Protein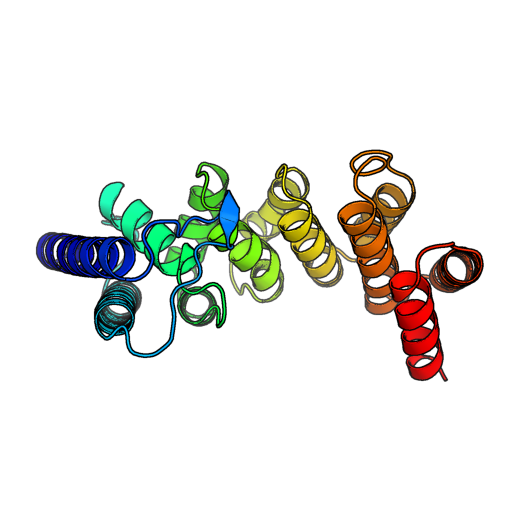 AF-A0A416VBY5-F1 (afdb_monomer_lite)

pLDDT: mean 94.71, std 6.04, range [62.22, 98.81]

Sequence (223 aa):
MFDNYERKLHKCIAKFIKRANKDYPDWSESRDNGEWEIDLNEFDDMCDVIFDIIKTTSCDEASKQMLDDILFGIARDNECSRIVAMLLDYPEWYELLCKKVLSTDYINAKWQFAESLKDCNGKDEIRELIFDFLQVDNEYTQRLALQSLAYIYPDKAEEYAIDFWWRDKYKDDAYASEYQKIVVLHVLHIIHSAELEKYLDLADKSEYRYLKENAEEIRKIME

Foldseek 3Di:
DQVVLLVQLVVLVVVLVVVCCVVPVPADCVPPLRDDDPPPVSLVSNVVSLVCDLVPHQCPPPDPSNLVSNLVSQSHCLVPSPSVVSCLVRQRNLQVSQVVVLVDPSPSSLLSNLQCLLVHPDDLVSNVCLVSQCVPPDLSSNLSSLLSCLNSPVVVSLVVLVCLLPDCSCVVPLVSNLVSLLSSLVSCLSSVPPCNVVSLVVLCVDPRDVSVVSSVVSVVVVD

Secondary structure (DSSP, 8-state):
-HHHHHHHHHHHHHHHHHHHHHH-TT--HHHHTT---TT-H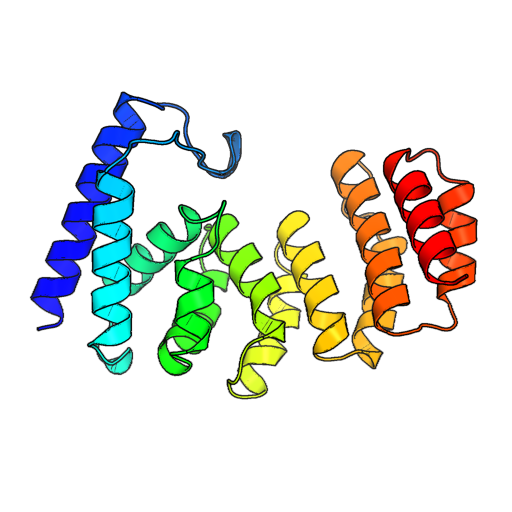HHHHHHHHHHHHHHHS-GGG--HHHHHHHHHHHHH-TTT-HHHHHHTT-HHHHHHHHHHHTTSS-HHHHHHHHHHGGG--S-HHHHTTHHHHHHSS-HHHHHHHHHHHHHH-HHHHHHHHHHHHH--TTTT-HHHHHHHHHHHHHHHHHTT-TTHHHHHHHHHT-S-HHHHHHHHHHHHHH-

Radius of gyration: 19.37 Å; chains: 1; bounding box: 44×34×50 Å

Structure (mmCIF, N/CA/C/O backbone):
data_AF-A0A416VBY5-F1
#
_entry.id   AF-A0A416VBY5-F1
#
loop_
_atom_site.group_PDB
_atom_site.id
_atom_site.type_symbol
_atom_site.label_atom_id
_atom_site.label_alt_id
_atom_site.label_comp_id
_atom_site.label_asym_id
_atom_site.label_entity_id
_atom_site.label_seq_id
_atom_site.pdbx_PDB_ins_code
_atom_site.Cartn_x
_atom_site.Cartn_y
_atom_site.Cartn_z
_atom_site.occupancy
_atom_site.B_iso_or_equiv
_atom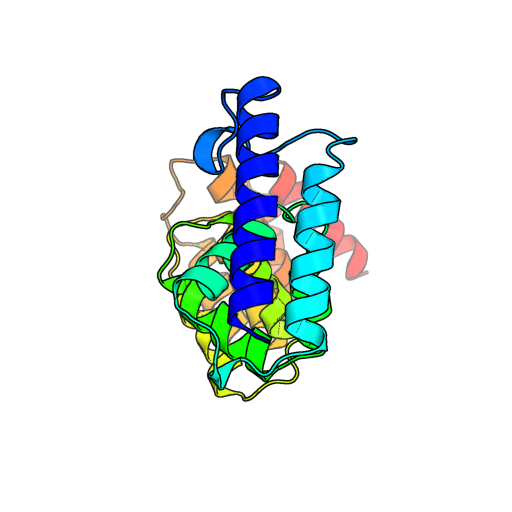_site.auth_seq_id
_atom_site.auth_comp_id
_atom_site.auth_asym_id
_atom_site.auth_atom_id
_atom_site.pdbx_PDB_model_num
ATOM 1 N N . MET A 1 1 ? -21.424 -4.906 23.345 1.00 65.31 1 MET A N 1
ATOM 2 C CA . MET A 1 1 ? -20.032 -5.417 23.343 1.00 65.31 1 MET A CA 1
ATOM 3 C C . MET A 1 1 ? -19.138 -4.451 22.572 1.00 65.31 1 MET A C 1
ATOM 5 O O . MET A 1 1 ? -18.145 -4.006 23.136 1.00 65.31 1 MET A O 1
ATOM 9 N N . PHE A 1 2 ? -19.569 -4.039 21.375 1.00 75.19 2 PHE A N 1
ATOM 10 C CA . PHE A 1 2 ? -18.972 -2.982 20.550 1.00 75.19 2 PHE A CA 1
ATOM 11 C C . PHE A 1 2 ? -18.577 -1.700 21.299 1.00 75.19 2 PHE A C 1
ATOM 13 O O . PHE A 1 2 ? -17.402 -1.351 21.292 1.00 75.19 2 PHE A O 1
ATOM 20 N N . ASP A 1 3 ? -19.490 -1.067 22.046 1.00 79.81 3 ASP A N 1
ATOM 21 C CA . ASP A 1 3 ? -19.190 0.172 22.796 1.00 79.81 3 ASP A CA 1
ATOM 22 C C . ASP A 1 3 ? -18.009 0.044 23.771 1.00 79.81 3 ASP A C 1
ATOM 24 O O . ASP A 1 3 ? -17.305 1.014 24.065 1.00 79.81 3 ASP A O 1
ATOM 28 N N . ASN A 1 4 ? -17.799 -1.158 24.320 1.00 89.56 4 ASN A N 1
ATOM 29 C CA . ASN A 1 4 ? -16.681 -1.415 25.219 1.00 89.56 4 ASN A CA 1
ATOM 30 C C . ASN A 1 4 ? -15.369 -1.549 24.439 1.00 89.56 4 ASN A C 1
ATOM 32 O O . ASN A 1 4 ? -14.354 -1.011 24.876 1.00 89.56 4 ASN A O 1
ATOM 36 N N . TYR A 1 5 ? -15.401 -2.223 23.286 1.00 92.94 5 TYR A N 1
ATOM 37 C CA . TYR A 1 5 ? -14.255 -2.333 22.387 1.00 92.94 5 TYR A CA 1
ATOM 38 C C . TYR A 1 5 ? -13.846 -0.979 21.817 1.00 92.94 5 TYR A C 1
ATOM 40 O O . TYR A 1 5 ? -12.676 -0.628 21.919 1.00 92.94 5 TYR A O 1
ATOM 48 N N . GLU A 1 6 ? -14.794 -0.182 21.324 1.00 93.25 6 GLU A N 1
ATOM 49 C CA . GLU A 1 6 ? -14.522 1.166 20.818 1.00 93.25 6 GLU A CA 1
ATOM 50 C C . GLU A 1 6 ? -13.857 2.030 21.888 1.00 93.25 6 GLU A C 1
ATOM 52 O O . GLU A 1 6 ? -12.779 2.584 21.689 1.00 93.25 6 GLU A O 1
ATOM 57 N N . ARG A 1 7 ? -14.444 2.069 23.091 1.00 95.44 7 ARG A N 1
ATOM 58 C CA . ARG A 1 7 ? -13.877 2.828 24.208 1.00 95.44 7 ARG A CA 1
ATOM 59 C C . ARG A 1 7 ? -12.497 2.310 24.618 1.00 95.44 7 ARG A C 1
ATOM 61 O O . ARG A 1 7 ? -11.680 3.101 25.090 1.00 95.44 7 ARG A O 1
ATOM 68 N N . LYS A 1 8 ? -12.248 1.000 24.519 1.00 97.00 8 LYS A N 1
ATOM 69 C CA . LYS A 1 8 ? -10.942 0.393 24.816 1.00 97.00 8 LYS A CA 1
ATOM 70 C C . LYS A 1 8 ? -9.915 0.814 23.764 1.00 97.00 8 LYS A C 1
ATOM 72 O O . LYS A 1 8 ? -8.870 1.325 24.154 1.00 97.00 8 LYS A O 1
ATOM 77 N N . LEU A 1 9 ? -10.243 0.680 22.479 1.00 97.62 9 LEU A N 1
ATOM 78 C CA . LEU A 1 9 ? -9.376 1.046 21.360 1.00 97.62 9 LEU A CA 1
ATOM 79 C C . LEU A 1 9 ? -9.010 2.528 21.409 1.00 97.62 9 LEU A C 1
ATOM 81 O O . LEU A 1 9 ? -7.830 2.870 21.458 1.00 97.62 9 LEU A O 1
ATOM 85 N N . HIS A 1 10 ? -10.012 3.395 21.545 1.00 97.25 10 HIS A N 1
ATOM 86 C CA . HIS A 1 10 ? -9.807 4.837 21.621 1.00 97.25 10 HIS A CA 1
ATOM 87 C C . HIS A 1 10 ? -8.884 5.235 22.786 1.00 97.25 10 HIS A C 1
ATOM 89 O O . HIS A 1 10 ? -8.042 6.126 22.673 1.00 97.25 10 HIS A O 1
ATOM 95 N N . LYS A 1 11 ? -8.987 4.539 23.929 1.00 97.25 11 LYS A N 1
ATOM 96 C CA . LYS A 1 11 ? -8.077 4.739 25.067 1.00 97.25 11 LYS A CA 1
ATOM 97 C C . LYS A 1 11 ? -6.655 4.260 24.783 1.00 97.25 11 LYS A C 1
ATOM 99 O O . LYS A 1 11 ? -5.726 4.925 25.238 1.00 97.25 11 LYS A O 1
ATOM 104 N N . CYS A 1 12 ? -6.472 3.126 24.103 1.00 97.56 12 CYS A N 1
ATOM 105 C CA . CYS A 1 12 ? -5.144 2.649 23.707 1.00 97.56 12 CYS A CA 1
ATOM 106 C C . CYS A 1 12 ? -4.483 3.642 22.747 1.00 97.56 12 CYS A C 1
ATOM 108 O O . CYS A 1 12 ? -3.370 4.084 23.015 1.00 97.56 12 CYS A O 1
ATOM 110 N N . ILE A 1 13 ? -5.215 4.113 21.735 1.00 96.88 13 ILE A N 1
ATOM 111 C CA . ILE A 1 13 ? -4.745 5.143 20.798 1.00 96.88 13 ILE A CA 1
ATOM 112 C C . ILE A 1 13 ? -4.352 6.423 21.533 1.00 96.88 13 ILE A C 1
ATOM 114 O O . ILE A 1 13 ? -3.259 6.943 21.332 1.00 96.88 13 ILE A O 1
ATOM 118 N N . ALA A 1 14 ? -5.189 6.917 22.449 1.00 96.94 14 ALA A N 1
ATOM 119 C CA . ALA A 1 14 ? -4.866 8.120 23.214 1.00 96.94 14 ALA A CA 1
ATOM 120 C C . ALA A 1 14 ? -3.592 7.961 24.067 1.00 96.94 14 ALA A C 1
ATOM 122 O O . ALA A 1 14 ? -2.831 8.918 24.227 1.00 96.94 14 ALA A O 1
ATOM 123 N N . LYS A 1 15 ? -3.342 6.765 24.621 1.00 95.94 15 LYS A N 1
ATOM 124 C CA . LYS A 1 15 ? -2.099 6.465 25.347 1.00 95.94 15 LYS A CA 1
ATOM 125 C C . LYS A 1 15 ? -0.898 6.426 24.407 1.00 95.94 15 LYS A C 1
ATOM 127 O O . LYS A 1 15 ? 0.097 7.075 24.721 1.00 95.94 15 LYS A O 1
ATOM 132 N N . PHE A 1 16 ? -1.022 5.735 23.273 1.00 95.19 16 PHE A N 1
ATOM 133 C CA . PHE A 1 16 ? 0.005 5.678 22.238 1.00 95.19 16 PHE A CA 1
ATOM 134 C C . PHE A 1 16 ? 0.371 7.086 21.763 1.00 95.19 16 PHE A C 1
ATOM 136 O O . PHE A 1 16 ? 1.514 7.491 21.924 1.00 95.19 16 PHE A O 1
ATOM 143 N N . ILE A 1 17 ? -0.603 7.893 21.327 1.00 94.19 17 ILE A N 1
ATOM 144 C CA . ILE A 1 17 ? -0.376 9.276 20.873 1.00 94.19 17 ILE A CA 1
ATOM 145 C C . ILE A 1 17 ? 0.306 10.108 21.959 1.00 94.19 17 ILE A C 1
ATOM 147 O O . ILE A 1 17 ? 1.247 10.849 21.684 1.00 94.19 17 ILE A O 1
ATOM 151 N N . LYS A 1 18 ? -0.142 9.998 23.215 1.00 94.19 18 LYS A N 1
ATOM 152 C CA . LYS A 1 18 ? 0.475 10.730 24.328 1.00 94.19 18 LYS A CA 1
ATOM 153 C C . LYS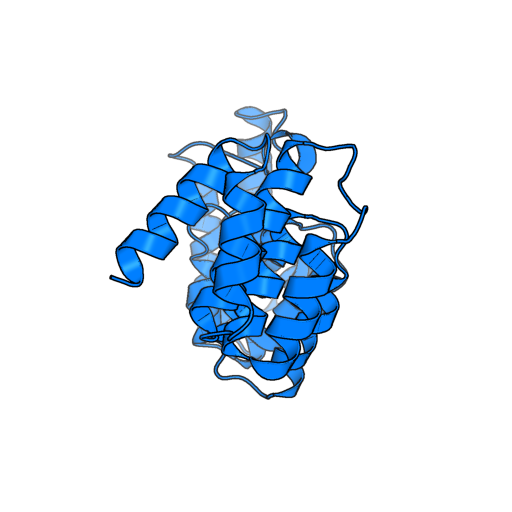 A 1 18 ? 1.943 10.346 24.514 1.00 94.19 18 LYS A C 1
ATOM 155 O O . LYS A 1 18 ? 2.746 11.212 24.857 1.00 94.19 18 LYS A O 1
ATOM 160 N N . ARG A 1 19 ? 2.275 9.065 24.354 1.00 92.06 19 ARG A N 1
ATOM 161 C CA . ARG A 1 19 ? 3.637 8.562 24.507 1.00 92.06 19 ARG A CA 1
ATOM 162 C C . ARG A 1 19 ? 4.504 8.921 23.301 1.00 92.06 19 ARG A C 1
ATOM 164 O O . ARG A 1 19 ? 5.567 9.497 23.508 1.00 92.06 19 ARG A O 1
ATOM 171 N N . ALA A 1 20 ? 4.002 8.711 22.088 1.00 91.56 20 ALA A N 1
ATOM 172 C CA . ALA A 1 20 ? 4.651 9.101 20.841 1.00 91.56 20 ALA A CA 1
ATOM 173 C C . ALA A 1 20 ? 4.963 10.604 20.822 1.00 91.56 20 ALA A C 1
ATOM 175 O O . ALA A 1 20 ? 6.113 10.979 20.675 1.00 91.56 20 ALA A O 1
ATOM 176 N N . ASN A 1 21 ? 4.004 11.475 21.153 1.00 91.75 21 ASN A N 1
ATOM 177 C CA . ASN A 1 21 ? 4.246 12.925 21.230 1.00 91.75 21 ASN A CA 1
ATOM 178 C C . ASN A 1 21 ? 5.306 13.330 22.267 1.00 91.75 21 ASN A C 1
ATOM 180 O O . ASN A 1 21 ? 5.879 14.415 22.172 1.00 91.75 21 ASN A O 1
ATOM 184 N N . LYS A 1 22 ? 5.507 12.521 23.312 1.00 91.44 22 LYS A N 1
ATOM 185 C CA . LYS A 1 22 ? 6.494 12.805 24.357 1.00 91.44 22 LYS A CA 1
ATOM 186 C C . LYS A 1 22 ? 7.903 12.435 23.898 1.00 91.44 22 LYS A C 1
ATOM 188 O O . LYS A 1 22 ? 8.833 13.186 24.181 1.00 91.44 22 LYS A O 1
ATOM 193 N N . ASP A 1 23 ? 8.042 11.284 23.253 1.00 89.88 23 ASP A N 1
ATOM 194 C CA . ASP A 1 23 ? 9.342 10.706 22.915 1.00 89.88 23 ASP A CA 1
ATOM 195 C C . ASP A 1 23 ? 9.788 11.089 21.488 1.00 89.88 23 ASP A C 1
ATOM 197 O O . ASP A 1 23 ? 10.978 11.276 21.249 1.00 89.88 23 ASP A O 1
ATOM 201 N N . TYR A 1 24 ? 8.826 11.316 20.587 1.00 88.56 24 TYR A N 1
ATOM 202 C CA . TYR A 1 24 ? 8.986 11.635 19.164 1.00 88.56 24 TYR A CA 1
ATOM 203 C C . TYR A 1 24 ? 8.087 12.826 18.782 1.00 88.56 24 TYR A C 1
ATOM 205 O O . TYR A 1 24 ? 7.099 12.664 18.082 1.00 88.56 24 TYR A O 1
ATOM 213 N N . PRO A 1 25 ? 8.356 14.055 19.247 1.00 86.25 25 PRO A N 1
ATOM 214 C CA . PRO A 1 25 ? 7.428 15.186 19.099 1.00 86.25 25 PRO A CA 1
ATOM 215 C C . PRO A 1 25 ? 7.153 15.626 17.650 1.00 86.25 25 PRO A C 1
ATOM 217 O O . PRO A 1 25 ? 6.179 16.340 17.414 1.00 86.25 25 PRO A O 1
ATOM 220 N N . ASP A 1 26 ? 7.992 15.222 16.697 1.00 87.19 26 ASP A N 1
ATOM 221 C CA . ASP A 1 26 ? 7.878 15.586 15.282 1.00 87.19 26 ASP A CA 1
ATOM 222 C C . ASP A 1 26 ? 7.283 14.472 14.402 1.00 87.19 26 ASP A C 1
ATOM 224 O O . ASP A 1 26 ? 7.198 14.648 13.182 1.00 87.19 26 ASP A O 1
ATOM 228 N N . TRP A 1 27 ? 6.843 13.369 15.019 1.00 89.06 27 TRP A N 1
ATOM 229 C CA . TRP A 1 27 ? 6.351 12.191 14.315 1.00 89.06 27 TRP A CA 1
ATOM 230 C C . TRP A 1 27 ? 5.091 12.493 13.492 1.00 89.06 27 TRP A C 1
ATOM 232 O O . TRP A 1 27 ? 4.099 13.041 13.987 1.00 89.06 27 TRP A O 1
ATOM 242 N N . SER A 1 28 ? 5.132 12.186 12.195 1.00 88.75 28 SER A N 1
ATOM 243 C CA . SER A 1 28 ? 3.999 12.337 11.275 1.00 88.75 28 SER A CA 1
ATOM 244 C C . SER A 1 28 ? 4.275 11.679 9.926 1.00 88.75 28 SER A C 1
ATOM 246 O O . SER A 1 28 ? 5.391 11.722 9.418 1.00 88.75 28 SER A O 1
ATOM 248 N N . GLU A 1 29 ? 3.227 11.180 9.265 1.00 89.94 29 GLU A N 1
ATOM 249 C CA . GLU A 1 29 ? 3.354 10.546 7.939 1.00 89.94 29 GLU A CA 1
ATOM 250 C C . GLU A 1 29 ? 4.073 11.410 6.901 1.00 89.94 29 GLU A C 1
ATOM 252 O O . GLU A 1 29 ? 4.769 10.887 6.042 1.00 89.94 29 GLU A O 1
ATOM 257 N N . SER A 1 30 ? 3.937 12.733 6.982 1.00 85.62 30 SER A N 1
ATOM 258 C CA . SER A 1 30 ? 4.553 13.651 6.026 1.00 85.62 30 SER A CA 1
ATOM 259 C C . SER A 1 30 ? 6.011 14.003 6.322 1.00 85.62 30 SER A C 1
ATOM 261 O O . SER A 1 30 ? 6.676 14.549 5.442 1.00 85.62 30 SER A O 1
ATOM 263 N N . ARG A 1 31 ? 6.511 13.758 7.539 1.00 82.94 31 ARG A N 1
ATOM 264 C CA . ARG A 1 31 ? 7.885 14.117 7.929 1.00 82.94 31 ARG A CA 1
ATOM 265 C C . ARG A 1 31 ? 8.801 12.917 7.999 1.00 82.94 31 ARG A C 1
ATOM 267 O O . ARG A 1 31 ? 9.928 12.986 7.524 1.00 82.94 31 ARG A O 1
ATOM 274 N N . ASP A 1 32 ? 8.314 11.858 8.618 1.00 80.06 32 ASP A N 1
ATOM 275 C CA . ASP A 1 32 ? 9.095 10.679 8.934 1.00 80.06 32 ASP A CA 1
ATOM 276 C C . ASP A 1 32 ? 8.272 9.422 8.715 1.00 80.06 32 ASP A C 1
ATOM 278 O O . ASP A 1 32 ? 8.509 8.461 9.404 1.00 80.06 32 ASP A O 1
ATOM 282 N N . ASN A 1 33 ? 7.270 9.412 7.831 1.00 82.50 33 ASN A N 1
ATOM 283 C CA . ASN A 1 33 ? 6.356 8.275 7.665 1.00 82.50 33 ASN A CA 1
ATOM 284 C C . ASN A 1 33 ? 5.623 7.860 8.958 1.00 82.50 33 ASN A C 1
ATOM 286 O O . ASN A 1 33 ? 5.045 6.781 9.009 1.00 82.50 33 ASN A O 1
ATOM 290 N N . GLY A 1 34 ? 5.564 8.721 9.979 1.00 78.75 34 GLY A N 1
ATOM 291 C CA . GLY A 1 34 ? 4.912 8.406 11.248 1.00 78.75 34 GLY A CA 1
ATOM 292 C C . GLY A 1 34 ? 5.689 7.391 12.079 1.00 78.75 34 GLY A C 1
ATOM 293 O O . GLY A 1 34 ? 5.063 6.672 12.859 1.00 78.75 34 GLY A O 1
ATOM 294 N N . GLU A 1 35 ? 7.007 7.341 11.890 1.00 80.88 35 GLU A N 1
ATOM 295 C CA . GLU A 1 35 ? 7.926 6.437 12.575 1.00 80.88 35 GLU A CA 1
ATOM 296 C C . GLU A 1 35 ? 7.930 6.676 14.089 1.00 80.88 35 GLU A C 1
ATOM 298 O O . GLU A 1 35 ? 7.764 7.787 14.603 1.00 80.88 35 GLU A O 1
ATOM 303 N N . TRP A 1 36 ? 8.104 5.584 14.819 1.00 80.56 36 TRP A N 1
ATOM 304 C CA . TRP A 1 36 ? 8.229 5.532 16.268 1.00 80.56 36 TRP A CA 1
ATOM 305 C C . TRP A 1 36 ? 9.157 4.353 16.590 1.00 80.56 36 TRP A C 1
ATOM 307 O O . TRP A 1 36 ? 9.132 3.349 15.889 1.00 80.56 36 TRP A O 1
ATOM 317 N N . GLU A 1 37 ? 10.019 4.456 17.605 1.00 71.38 37 GLU A N 1
ATOM 318 C CA . GLU A 1 37 ? 11.006 3.386 17.852 1.00 71.38 37 GLU A CA 1
ATOM 319 C C . GLU A 1 37 ? 10.428 2.215 18.659 1.00 71.38 37 GLU A C 1
ATOM 321 O O . GLU A 1 37 ? 9.460 2.346 19.414 1.00 71.38 37 GLU A O 1
ATOM 326 N N . ILE A 1 38 ? 11.129 1.084 18.569 1.00 62.22 38 ILE A N 1
ATOM 327 C CA . ILE A 1 38 ? 10.917 -0.146 19.338 1.00 62.22 38 ILE A CA 1
ATOM 328 C C . ILE A 1 38 ? 10.770 0.163 20.850 1.00 62.22 38 ILE A C 1
ATOM 330 O O . ILE A 1 38 ? 11.412 1.070 21.377 1.00 62.22 38 ILE A O 1
ATOM 334 N N . ASP A 1 39 ? 9.940 -0.626 21.549 1.00 70.19 39 ASP A N 1
ATOM 335 C CA . ASP A 1 39 ? 9.619 -0.571 22.995 1.00 70.19 39 ASP A CA 1
ATOM 336 C C . ASP A 1 39 ? 8.437 0.327 23.428 1.00 70.19 39 ASP A C 1
ATOM 338 O O . ASP A 1 39 ? 8.202 0.528 24.628 1.00 70.19 39 ASP A O 1
ATOM 342 N N . LEU A 1 40 ? 7.610 0.805 22.491 1.00 81.69 40 LEU A N 1
ATOM 343 C CA . LEU A 1 40 ? 6.294 1.368 22.820 1.00 81.69 40 LEU A CA 1
ATOM 344 C C . LEU A 1 40 ? 5.249 0.263 23.021 1.00 81.69 40 LEU A C 1
ATOM 346 O O . LEU A 1 40 ? 4.462 -0.036 22.126 1.00 81.69 40 LEU A O 1
ATOM 350 N N . ASN A 1 41 ? 5.181 -0.289 24.237 1.00 89.69 41 ASN A N 1
ATOM 351 C CA . ASN A 1 41 ? 4.143 -1.262 24.623 1.00 89.69 41 ASN A CA 1
ATOM 352 C C . ASN A 1 41 ? 2.715 -0.764 24.311 1.00 89.69 41 ASN A C 1
ATOM 354 O O . ASN A 1 41 ? 1.813 -1.562 24.079 1.00 89.69 41 ASN A O 1
ATOM 358 N N . GLU A 1 42 ? 2.492 0.555 24.292 1.00 93.75 42 GLU A N 1
ATOM 359 C CA . GLU A 1 42 ? 1.207 1.152 23.928 1.00 93.75 42 GLU A CA 1
ATOM 360 C C . GLU A 1 42 ? 0.779 0.872 22.476 1.00 93.75 42 GLU A C 1
ATOM 362 O O . GLU A 1 42 ? -0.423 0.865 22.198 1.00 93.75 42 GLU A O 1
ATOM 367 N N . PHE A 1 43 ? 1.725 0.660 21.556 1.00 93.38 43 PHE A N 1
ATOM 368 C CA . PHE A 1 43 ? 1.424 0.267 20.179 1.00 93.38 43 PHE A CA 1
ATOM 369 C C . PHE A 1 43 ? 0.936 -1.181 20.111 1.00 93.38 43 PHE A C 1
ATOM 371 O O . PHE A 1 43 ? -0.087 -1.451 19.480 1.00 93.38 43 PHE A O 1
ATOM 378 N N . ASP A 1 44 ? 1.606 -2.098 20.810 1.00 93.31 44 ASP A N 1
ATOM 379 C CA . ASP A 1 44 ? 1.172 -3.496 20.873 1.00 93.31 44 ASP A CA 1
ATOM 380 C C . ASP A 1 44 ? -0.175 -3.629 21.602 1.00 93.31 44 ASP A C 1
ATOM 382 O O . ASP A 1 44 ? -1.078 -4.285 21.088 1.00 93.31 44 ASP A O 1
ATOM 386 N N . ASP A 1 45 ? -0.391 -2.890 22.700 1.00 95.31 45 ASP A N 1
ATOM 387 C CA . ASP A 1 45 ? -1.694 -2.791 23.380 1.00 95.31 45 ASP A CA 1
ATOM 388 C C . ASP A 1 45 ? -2.817 -2.325 22.430 1.00 95.31 45 ASP A C 1
ATOM 390 O O . ASP A 1 45 ? -3.975 -2.731 22.565 1.00 95.31 45 ASP A O 1
ATOM 394 N N . MET A 1 46 ? -2.514 -1.408 21.504 1.00 96.44 46 MET A N 1
ATOM 395 C CA . MET A 1 46 ? -3.461 -0.943 20.488 1.00 96.44 46 MET A CA 1
ATOM 396 C C . MET A 1 46 ? -3.719 -2.033 19.443 1.00 96.44 46 MET A C 1
ATOM 398 O O . MET A 1 46 ? -4.883 -2.314 19.148 1.00 96.44 46 MET A O 1
ATOM 402 N N . CYS A 1 47 ? -2.666 -2.663 18.917 1.00 96.44 47 CYS A N 1
ATOM 403 C CA . CYS A 1 47 ? -2.770 -3.730 17.921 1.00 96.44 47 CYS A CA 1
ATOM 404 C C . CYS A 1 47 ? -3.562 -4.928 18.453 1.00 96.44 47 CYS A C 1
ATOM 406 O O . CYS A 1 47 ? -4.469 -5.398 17.772 1.00 96.44 47 CYS A O 1
ATOM 408 N N . ASP A 1 48 ? -3.315 -5.354 19.693 1.00 97.12 48 ASP A N 1
ATOM 409 C CA . ASP A 1 48 ? -4.046 -6.449 20.340 1.00 97.12 48 ASP A CA 1
ATOM 410 C C . ASP A 1 48 ? -5.551 -6.170 20.413 1.00 97.12 48 ASP A C 1
ATOM 412 O O . ASP A 1 48 ? -6.375 -7.048 20.157 1.00 97.12 48 ASP A O 1
ATOM 416 N N . VAL A 1 49 ? -5.940 -4.925 20.707 1.00 98.00 49 VAL A N 1
ATOM 417 C CA . VAL A 1 49 ? -7.357 -4.538 20.719 1.00 98.00 49 VAL A CA 1
ATOM 418 C C . VAL A 1 49 ? -7.953 -4.548 19.315 1.00 98.00 49 VAL A C 1
ATOM 420 O O . VAL A 1 49 ? -9.088 -4.995 19.155 1.00 98.00 49 VAL A O 1
ATOM 423 N N . ILE A 1 50 ? -7.215 -4.083 18.306 1.00 98.38 50 ILE A N 1
ATOM 424 C CA . ILE A 1 50 ? -7.652 -4.139 16.903 1.00 98.38 50 ILE A CA 1
ATOM 425 C C . ILE A 1 50 ? -7.834 -5.599 16.465 1.00 98.38 50 ILE A C 1
ATOM 427 O O . ILE A 1 50 ? -8.860 -5.941 15.874 1.00 98.38 50 ILE A O 1
ATOM 431 N N . PHE A 1 51 ? -6.889 -6.473 16.816 1.00 98.19 51 PHE A N 1
ATOM 432 C CA . PHE A 1 51 ? -6.969 -7.907 16.554 1.00 98.19 51 PHE A CA 1
ATOM 433 C C . PHE A 1 51 ? -8.190 -8.540 17.213 1.00 98.19 51 PHE A C 1
ATOM 435 O O . PHE A 1 51 ? -8.924 -9.272 16.551 1.00 98.19 51 PHE A O 1
ATOM 442 N N . ASP A 1 52 ? -8.447 -8.235 18.485 1.00 97.19 52 ASP A N 1
ATOM 443 C CA . ASP A 1 52 ? -9.639 -8.712 19.187 1.00 97.19 52 ASP A CA 1
ATOM 444 C C . ASP A 1 52 ? -10.926 -8.244 18.497 1.00 97.19 52 ASP A C 1
ATOM 446 O O . ASP A 1 52 ? -11.843 -9.045 18.317 1.00 97.19 52 ASP A O 1
ATOM 450 N N . ILE A 1 53 ? -11.009 -6.973 18.088 1.00 97.31 53 ILE A N 1
ATOM 451 C CA . ILE A 1 53 ? -12.187 -6.424 17.397 1.00 97.31 53 ILE A CA 1
ATOM 452 C C . ILE A 1 53 ? -12.453 -7.197 16.107 1.00 97.31 53 ILE A C 1
ATOM 454 O O . ILE A 1 53 ? -13.544 -7.743 15.944 1.00 97.31 53 ILE A O 1
ATOM 458 N N . ILE A 1 54 ? -11.457 -7.300 15.227 1.00 97.19 54 ILE A N 1
ATOM 459 C CA . ILE A 1 54 ? -11.616 -7.952 13.920 1.00 97.19 54 ILE A CA 1
ATOM 460 C C . ILE A 1 54 ? -11.983 -9.436 14.086 1.00 97.19 54 ILE A C 1
ATOM 462 O O . ILE A 1 54 ? -12.858 -9.933 13.383 1.00 97.19 54 ILE A O 1
ATOM 466 N N . LYS A 1 55 ? -11.383 -10.134 15.061 1.00 96.44 55 LYS A N 1
ATOM 467 C CA . LYS A 1 55 ? -11.631 -11.566 15.315 1.00 96.44 55 LYS A CA 1
ATOM 468 C C . LYS A 1 55 ? -12.999 -11.868 15.917 1.00 96.44 55 LYS A C 1
ATOM 470 O O . LYS A 1 55 ? -13.521 -12.963 15.721 1.00 96.44 55 LYS A O 1
ATOM 475 N N . THR A 1 56 ? -13.535 -10.964 16.734 1.00 94.62 56 THR A N 1
ATOM 476 C CA . THR A 1 56 ? -14.676 -11.280 17.614 1.00 94.62 56 THR A CA 1
ATOM 477 C C . THR A 1 56 ? -15.959 -10.545 17.262 1.00 94.62 56 THR A C 1
ATOM 479 O O . THR A 1 56 ? -16.998 -10.816 17.868 1.00 94.62 56 THR A O 1
ATOM 482 N N . THR A 1 57 ? -15.915 -9.629 16.296 1.00 94.25 57 THR A N 1
ATOM 483 C CA . THR A 1 57 ? -17.047 -8.758 15.980 1.00 94.25 57 THR A CA 1
ATOM 484 C C . THR A 1 57 ? -17.342 -8.697 14.479 1.00 94.25 57 THR A C 1
ATOM 486 O O . THR A 1 57 ? -16.453 -8.893 13.654 1.00 94.25 57 THR A O 1
ATOM 489 N N . SER A 1 58 ? -18.603 -8.427 14.125 1.00 93.81 58 SER A N 1
ATOM 490 C CA . SER A 1 58 ? -19.015 -8.132 12.743 1.00 93.81 58 SER A CA 1
ATOM 491 C C . SER A 1 58 ? -18.832 -6.645 12.449 1.00 93.81 58 SER A C 1
ATOM 493 O O . SER A 1 58 ? -19.153 -5.810 13.292 1.00 93.81 58 SER A O 1
ATOM 495 N N . CYS A 1 59 ? -18.374 -6.304 11.245 1.00 94.19 59 CYS A N 1
ATOM 496 C CA . CYS A 1 59 ? -18.180 -4.916 10.840 1.00 94.19 59 CYS A CA 1
ATOM 497 C C . CYS A 1 59 ? -19.485 -4.116 10.661 1.00 94.19 59 CYS A C 1
ATOM 499 O O . CYS A 1 59 ? -19.426 -2.890 10.598 1.00 94.19 59 CYS A O 1
ATOM 501 N N . ASP A 1 60 ? -20.653 -4.769 10.619 1.00 92.75 60 ASP A N 1
ATOM 502 C CA . ASP A 1 60 ? -21.958 -4.117 10.410 1.00 92.75 60 ASP A CA 1
ATOM 503 C C . ASP A 1 60 ? -22.320 -3.115 11.518 1.00 92.75 60 ASP A C 1
ATOM 505 O O . ASP A 1 60 ? -23.028 -2.135 11.284 1.00 92.75 60 ASP A O 1
ATOM 509 N N . GLU A 1 61 ? -21.824 -3.350 12.734 1.00 87.75 61 GLU A N 1
ATOM 510 C CA . GLU A 1 61 ? -22.059 -2.493 13.901 1.00 87.75 61 GLU A CA 1
ATOM 511 C C . GLU A 1 61 ? -20.920 -1.480 14.130 1.00 87.75 61 GLU A C 1
ATOM 513 O O . GLU A 1 61 ? -20.950 -0.718 15.101 1.00 87.75 61 GLU A O 1
ATOM 518 N N . ALA A 1 62 ? -19.908 -1.447 13.254 1.00 94.62 62 ALA A N 1
ATOM 519 C CA . ALA A 1 62 ? -18.751 -0.580 13.422 1.00 94.62 62 ALA A CA 1
ATOM 520 C C . ALA A 1 62 ? -19.127 0.894 13.238 1.00 94.62 62 ALA A C 1
ATOM 522 O O . ALA A 1 62 ? -19.586 1.335 12.181 1.00 94.62 62 ALA A O 1
ATOM 523 N N . SER A 1 63 ? -18.887 1.695 14.276 1.00 95.50 63 SER A N 1
ATOM 524 C CA . SER A 1 63 ? -19.078 3.136 14.185 1.00 95.50 63 SER A CA 1
ATOM 525 C C . SER A 1 63 ? -18.000 3.780 13.308 1.00 95.50 63 SER A C 1
ATOM 527 O O . SER A 1 63 ? -16.906 3.244 13.113 1.00 95.50 63 SER A O 1
ATOM 529 N N . LYS A 1 64 ? -18.268 5.006 12.846 1.00 95.38 64 LYS A N 1
ATOM 530 C CA . LYS A 1 64 ? -17.263 5.803 12.135 1.00 95.38 64 LYS A CA 1
ATOM 531 C C . LYS A 1 64 ? -15.975 5.971 12.955 1.00 95.38 64 LYS A C 1
ATOM 533 O O . LYS A 1 64 ? -14.903 5.850 12.372 1.00 95.38 64 LYS A O 1
ATOM 538 N N . GLN A 1 65 ? -16.088 6.212 14.266 1.00 95.81 65 GLN A N 1
ATOM 539 C CA . GLN A 1 65 ? -14.934 6.409 15.147 1.00 95.81 65 GLN A CA 1
ATOM 540 C C . GLN A 1 65 ? -14.093 5.139 15.244 1.00 95.81 65 GLN A C 1
ATOM 542 O O . GLN A 1 65 ? -12.877 5.222 15.150 1.00 95.81 65 GLN A O 1
ATOM 547 N N . MET A 1 66 ? -14.725 3.970 15.382 1.00 96.69 66 MET A N 1
ATOM 548 C CA . MET A 1 66 ? -13.989 2.707 15.427 1.00 96.69 66 MET A CA 1
ATOM 549 C C . MET A 1 66 ? -13.223 2.461 14.128 1.00 96.69 66 MET A C 1
ATOM 551 O O . MET A 1 66 ? -12.066 2.058 14.1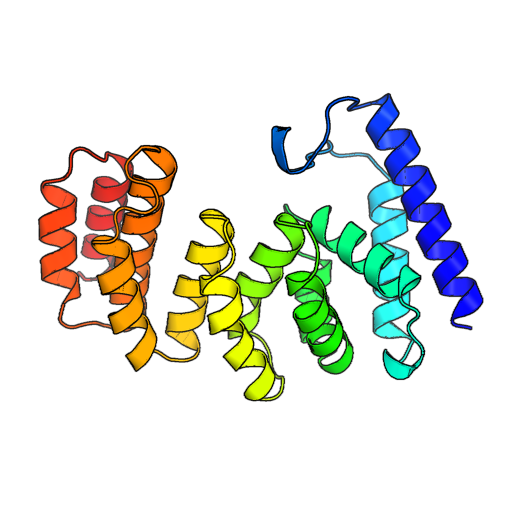63 1.00 96.69 66 MET A O 1
ATOM 555 N N . LEU A 1 67 ? -13.853 2.722 12.982 1.00 98.12 67 LEU A N 1
ATOM 556 C CA . LEU A 1 67 ? -13.187 2.560 11.695 1.00 98.12 67 LEU A CA 1
ATOM 557 C C . LEU A 1 67 ? -12.020 3.546 11.529 1.00 98.12 67 LEU A C 1
ATOM 559 O O . LEU A 1 67 ? -10.981 3.162 11.003 1.00 98.12 67 LEU A O 1
ATOM 563 N N . ASP A 1 68 ? -12.181 4.799 11.966 1.00 98.00 68 ASP A N 1
ATOM 564 C CA . ASP A 1 68 ? -11.100 5.797 11.954 1.00 98.00 68 ASP A CA 1
ATOM 565 C C . ASP A 1 68 ? -9.944 5.367 12.881 1.00 98.00 68 ASP A C 1
ATOM 567 O O . ASP A 1 68 ? -8.781 5.433 12.490 1.00 98.00 68 ASP A O 1
ATOM 571 N N . ASP A 1 69 ? -10.261 4.840 14.065 1.00 98.12 69 ASP A N 1
ATOM 572 C CA . ASP A 1 69 ? -9.295 4.334 15.044 1.00 98.12 69 ASP A CA 1
ATOM 573 C C . ASP A 1 69 ? -8.529 3.093 14.529 1.00 98.12 69 ASP A C 1
ATOM 575 O O . ASP A 1 69 ? -7.316 2.985 14.720 1.00 98.12 69 ASP A O 1
ATOM 579 N N . ILE A 1 70 ? -9.198 2.164 13.835 1.00 98.56 70 ILE A N 1
ATOM 580 C CA . ILE A 1 70 ? -8.538 1.003 13.209 1.00 98.56 70 ILE A CA 1
ATOM 581 C C . ILE A 1 70 ? -7.625 1.455 12.063 1.00 98.56 70 ILE A C 1
ATOM 583 O O . ILE A 1 70 ? -6.491 0.988 11.975 1.00 98.56 70 ILE A O 1
ATOM 587 N N . LEU A 1 71 ? -8.082 2.376 11.205 1.00 98.69 71 LEU A N 1
ATOM 588 C CA . LEU A 1 71 ? -7.255 2.919 10.120 1.00 98.69 71 LEU A CA 1
ATOM 589 C C . LEU A 1 71 ? -6.037 3.678 10.651 1.00 98.69 71 LEU A C 1
ATOM 591 O O . LEU A 1 71 ? -4.962 3.559 10.067 1.00 98.69 71 LEU A O 1
ATOM 595 N N . PHE A 1 72 ? -6.174 4.395 11.770 1.00 97.81 72 PHE A N 1
ATOM 596 C CA . PHE A 1 72 ? -5.029 4.969 12.471 1.00 97.81 72 PHE A CA 1
ATOM 597 C C . PHE A 1 72 ? -4.035 3.872 12.861 1.00 97.81 72 PHE A C 1
ATOM 599 O O . PHE A 1 72 ? -2.861 3.987 12.529 1.00 97.81 72 PHE A O 1
ATOM 606 N N . GLY A 1 73 ? -4.497 2.789 13.497 1.00 97.31 73 GLY A N 1
ATOM 607 C CA . GLY A 1 73 ? -3.636 1.664 13.865 1.00 97.31 73 GLY A CA 1
ATOM 608 C C . GLY A 1 73 ? -2.905 1.051 12.669 1.00 97.31 73 GLY A C 1
ATOM 609 O O . GLY A 1 73 ? -1.693 0.875 12.728 1.00 97.31 73 GLY A O 1
ATOM 610 N N . ILE A 1 74 ? -3.610 0.827 11.555 1.00 98.19 74 ILE A N 1
ATOM 611 C CA . ILE A 1 74 ? -3.014 0.356 10.293 1.00 98.19 74 ILE A CA 1
ATOM 612 C C . ILE A 1 74 ? -1.938 1.330 9.805 1.00 98.19 74 ILE A C 1
ATOM 614 O O . ILE A 1 74 ? -0.830 0.922 9.476 1.00 98.19 74 ILE A O 1
ATOM 618 N N . ALA A 1 75 ? -2.218 2.633 9.810 1.00 96.94 75 ALA A N 1
ATOM 619 C CA . ALA A 1 75 ? -1.266 3.647 9.367 1.00 96.94 75 ALA A CA 1
ATOM 620 C C . ALA A 1 75 ? -0.002 3.737 10.246 1.00 96.94 75 ALA A C 1
ATOM 622 O O . ALA A 1 75 ? 0.958 4.396 9.847 1.00 96.94 75 ALA A O 1
ATOM 623 N N . ARG A 1 76 ? -0.014 3.166 11.458 1.00 95.31 76 ARG A N 1
ATOM 624 C CA . ARG A 1 76 ? 1.137 3.070 12.380 1.00 95.31 76 ARG A CA 1
ATOM 625 C C . ARG A 1 76 ? 1.857 1.729 12.319 1.00 95.31 76 ARG A C 1
ATOM 627 O O . ARG A 1 76 ? 2.989 1.632 12.769 1.00 95.31 76 ARG A O 1
ATOM 634 N N . ASP A 1 77 ? 1.199 0.710 11.785 1.00 95.19 77 ASP A N 1
ATOM 635 C CA . ASP A 1 77 ? 1.743 -0.627 11.557 1.00 95.19 77 ASP A CA 1
ATOM 636 C C . ASP A 1 77 ? 2.397 -0.722 10.168 1.00 95.19 77 ASP A C 1
ATOM 638 O O . ASP A 1 77 ? 2.302 -1.733 9.480 1.00 95.19 77 ASP A O 1
ATOM 642 N N . ASN A 1 78 ? 3.043 0.363 9.732 1.00 92.56 78 ASN A N 1
ATOM 643 C CA . ASN A 1 78 ? 3.574 0.548 8.381 1.00 92.56 78 ASN A CA 1
ATOM 644 C C . ASN A 1 78 ? 4.892 -0.207 8.131 1.00 92.56 78 ASN A C 1
ATOM 646 O O . ASN A 1 78 ? 5.253 -0.419 6.981 1.00 92.56 78 ASN A O 1
ATOM 650 N N . GLU A 1 79 ? 5.601 -0.663 9.162 1.00 90.38 79 GLU A N 1
ATOM 651 C CA . GLU A 1 79 ? 6.804 -1.487 8.966 1.00 90.38 79 GLU A CA 1
ATOM 652 C C . GLU A 1 79 ? 6.479 -2.951 8.639 1.00 90.38 79 GLU A C 1
ATOM 654 O O . GLU A 1 79 ? 7.180 -3.598 7.864 1.00 90.38 79 GLU A O 1
ATOM 659 N N . CYS A 1 80 ? 5.426 -3.493 9.259 1.00 91.50 80 CYS A N 1
ATOM 660 C CA . CYS A 1 80 ? 5.143 -4.931 9.253 1.00 91.50 80 CYS A CA 1
ATOM 661 C C . CYS A 1 80 ? 3.793 -5.291 8.623 1.00 91.50 80 CYS A C 1
ATOM 663 O O . CYS A 1 80 ? 3.581 -6.455 8.286 1.00 91.50 80 CYS A O 1
ATOM 665 N N . SER A 1 81 ? 2.872 -4.332 8.485 1.00 96.19 81 SER A N 1
ATOM 666 C CA . SER A 1 81 ? 1.526 -4.529 7.927 1.00 96.19 81 SER A CA 1
ATOM 667 C C . SER A 1 81 ? 0.748 -5.688 8.574 1.00 96.19 81 SER A C 1
ATOM 669 O O . SER A 1 81 ? -0.055 -6.356 7.919 1.00 96.19 81 SER A O 1
ATOM 671 N N . ARG A 1 82 ? 0.971 -5.955 9.869 1.00 97.06 82 ARG A N 1
ATOM 672 C CA . ARG A 1 82 ? 0.386 -7.071 10.637 1.00 97.06 82 ARG A CA 1
ATOM 673 C C . ARG A 1 82 ? -1.141 -7.018 10.640 1.00 97.06 82 ARG A C 1
ATOM 675 O O . ARG A 1 82 ? -1.795 -8.051 10.494 1.00 97.06 82 ARG A O 1
ATOM 682 N N . ILE A 1 83 ? -1.720 -5.828 10.797 1.00 98.25 83 ILE A N 1
ATOM 683 C CA . ILE A 1 83 ? -3.172 -5.619 10.819 1.00 98.25 83 ILE A CA 1
ATOM 684 C C . ILE A 1 83 ? -3.776 -5.903 9.446 1.00 98.25 83 ILE A C 1
ATOM 686 O O . ILE A 1 83 ? -4.767 -6.627 9.367 1.00 98.25 83 ILE A O 1
ATOM 690 N N . VAL A 1 84 ? -3.176 -5.395 8.366 1.00 98.00 84 VAL A N 1
ATOM 691 C CA . VAL A 1 84 ? -3.667 -5.648 7.002 1.00 98.00 84 VAL A CA 1
ATOM 692 C C . VAL A 1 84 ? -3.489 -7.112 6.608 1.00 98.00 84 VAL A C 1
ATOM 694 O O . VAL A 1 84 ? -4.417 -7.697 6.055 1.00 98.00 84 VAL A O 1
ATOM 697 N N . ALA A 1 85 ? -2.369 -7.736 6.977 1.00 97.12 85 ALA A N 1
ATOM 698 C CA . ALA A 1 85 ? -2.155 -9.166 6.775 1.00 97.12 85 ALA A CA 1
ATOM 699 C C . ALA A 1 85 ? -3.239 -10.004 7.469 1.00 97.12 85 ALA A C 1
ATOM 701 O O . ALA A 1 85 ? -3.791 -10.916 6.862 1.00 97.12 85 ALA A O 1
ATOM 702 N N . MET A 1 86 ? -3.609 -9.662 8.708 1.00 97.06 86 MET A N 1
ATOM 703 C CA . MET A 1 86 ? -4.706 -10.335 9.405 1.00 97.06 86 MET A CA 1
ATOM 704 C C . MET A 1 86 ? -6.062 -10.080 8.730 1.00 97.06 86 MET A C 1
ATOM 706 O O . MET A 1 86 ? -6.875 -10.995 8.656 1.00 97.06 86 MET A O 1
ATOM 710 N N . LEU A 1 87 ? -6.327 -8.866 8.232 1.00 97.25 87 LEU A N 1
ATOM 711 C CA . LEU A 1 87 ? -7.598 -8.530 7.575 1.00 97.25 87 LEU A CA 1
ATOM 712 C C . LEU A 1 87 ? -7.898 -9.405 6.350 1.00 97.25 87 LEU A C 1
ATOM 714 O O . LEU A 1 87 ? -9.071 -9.592 6.037 1.00 97.25 87 LEU A O 1
ATOM 718 N N . LEU A 1 88 ? -6.889 -9.976 5.686 1.00 95.88 88 LEU A N 1
ATOM 719 C CA . LEU A 1 88 ? -7.093 -10.886 4.551 1.00 95.88 88 LEU A CA 1
ATOM 720 C C . LEU A 1 88 ? -7.916 -12.137 4.917 1.00 95.88 88 LEU A C 1
ATOM 722 O O . LEU A 1 88 ? -8.625 -12.666 4.059 1.00 95.88 88 LEU A O 1
ATOM 726 N N . ASP A 1 89 ? -7.902 -12.555 6.187 1.00 96.00 89 ASP A N 1
ATOM 727 C CA . ASP A 1 89 ? -8.730 -13.653 6.709 1.00 96.00 89 ASP A CA 1
ATOM 728 C C . ASP A 1 89 ? -10.157 -13.208 7.103 1.00 96.00 89 ASP A C 1
ATOM 730 O O . ASP A 1 89 ? -11.015 -14.043 7.398 1.00 96.00 89 ASP A O 1
ATOM 734 N N . TYR A 1 90 ? -10.438 -11.899 7.100 1.00 96.06 90 TYR A N 1
ATOM 735 C CA . TYR A 1 90 ? -11.711 -11.289 7.507 1.00 96.06 90 TYR A CA 1
ATOM 736 C C . TYR A 1 90 ? -12.245 -10.373 6.389 1.00 96.06 90 TYR A C 1
ATOM 738 O O . TYR A 1 90 ? -12.202 -9.145 6.511 1.00 96.06 90 TYR A O 1
ATOM 746 N N . PRO A 1 91 ? -12.771 -10.942 5.286 1.00 94.06 91 PRO A N 1
ATOM 747 C CA . PRO A 1 91 ? -13.029 -10.213 4.043 1.00 94.06 91 PRO A CA 1
ATOM 748 C C . PRO A 1 91 ? -14.035 -9.064 4.178 1.00 94.06 91 PRO A C 1
ATOM 750 O O . PRO A 1 91 ? -13.877 -8.052 3.503 1.00 94.06 91 PRO A O 1
ATOM 753 N N . GLU A 1 92 ? -15.035 -9.175 5.057 1.00 95.25 92 GLU A N 1
ATOM 754 C CA . GLU A 1 92 ? -16.009 -8.097 5.298 1.00 95.25 92 GLU A CA 1
ATOM 755 C C . GLU A 1 92 ? -15.346 -6.874 5.957 1.00 95.25 92 GLU A C 1
ATOM 757 O O . GLU A 1 92 ? -15.549 -5.736 5.526 1.00 95.25 92 GLU A O 1
ATOM 762 N N . TRP A 1 93 ? -14.474 -7.111 6.944 1.00 97.19 93 TRP A N 1
ATOM 763 C CA . TRP A 1 93 ? -13.662 -6.064 7.566 1.00 97.19 93 TRP A CA 1
ATOM 764 C C . TRP A 1 93 ? -12.671 -5.453 6.573 1.00 97.19 93 TRP A C 1
ATOM 766 O O . TRP A 1 93 ? -12.544 -4.227 6.519 1.00 97.19 93 TRP A O 1
ATOM 776 N N . TYR A 1 94 ? -11.994 -6.289 5.778 1.00 97.56 94 TYR A N 1
ATOM 777 C CA . TYR A 1 94 ? -11.071 -5.832 4.738 1.00 97.56 94 TYR A CA 1
ATOM 778 C C . TYR A 1 94 ? -11.784 -4.924 3.732 1.00 97.56 94 TYR A C 1
ATOM 780 O O . TYR A 1 94 ? -11.341 -3.803 3.496 1.00 97.56 94 TYR A O 1
ATOM 788 N N . GLU A 1 95 ? -12.917 -5.375 3.184 1.00 96.50 95 GLU A N 1
ATOM 789 C CA . GLU A 1 95 ? -13.734 -4.630 2.223 1.00 96.50 95 GLU A CA 1
ATOM 790 C C . GLU A 1 95 ? -14.145 -3.259 2.780 1.00 96.50 95 GLU A C 1
ATOM 792 O O . GLU A 1 95 ? -13.968 -2.236 2.110 1.00 96.50 95 GLU A O 1
ATOM 797 N N . LEU A 1 96 ? -14.657 -3.216 4.014 1.00 97.06 96 LEU A N 1
ATOM 798 C CA . LEU A 1 96 ? -15.120 -1.974 4.630 1.00 97.06 96 LEU A CA 1
ATOM 799 C C . LEU A 1 96 ? -13.978 -0.968 4.838 1.00 97.06 96 LEU A C 1
ATOM 801 O O . LEU A 1 96 ? -14.122 0.214 4.509 1.00 97.06 96 LEU A O 1
ATOM 805 N N . LEU A 1 97 ? -12.843 -1.420 5.372 1.00 98.25 97 LEU A N 1
ATOM 806 C CA . LEU A 1 97 ? -11.694 -0.557 5.656 1.00 98.25 97 LEU A CA 1
ATOM 807 C C . LEU A 1 97 ? -10.979 -0.113 4.372 1.00 98.25 97 LEU A C 1
ATOM 809 O O . LEU A 1 97 ? -10.626 1.061 4.261 1.00 98.25 97 LEU A O 1
ATOM 813 N N . CYS A 1 98 ? -10.850 -1.000 3.382 1.00 97.88 98 CYS A N 1
ATOM 814 C CA . CYS A 1 98 ? -10.260 -0.702 2.075 1.00 97.88 98 CYS A CA 1
ATOM 815 C C . CYS A 1 98 ? -11.063 0.374 1.322 1.00 97.88 98 CYS A C 1
ATOM 817 O O . CYS A 1 98 ? -10.501 1.337 0.805 1.00 97.88 98 CYS A O 1
ATOM 819 N N . LYS A 1 99 ? -12.400 0.299 1.342 1.00 97.19 99 LYS A N 1
ATOM 820 C CA . LYS A 1 99 ? -13.253 1.367 0.789 1.00 97.19 99 LYS A CA 1
ATOM 821 C C . LYS A 1 99 ? -13.078 2.679 1.548 1.00 97.19 99 LYS A C 1
ATOM 823 O O . LYS A 1 99 ? -12.981 3.752 0.955 1.00 97.19 99 LYS A O 1
ATOM 828 N N . LYS A 1 100 ? -13.041 2.609 2.880 1.00 98.00 100 LYS A N 1
ATOM 829 C CA . LYS A 1 100 ? -12.969 3.799 3.728 1.00 98.00 100 LYS A CA 1
ATOM 830 C C . LYS A 1 100 ? -11.633 4.532 3.596 1.00 98.00 100 LYS A C 1
ATOM 832 O O . LYS A 1 100 ? -11.647 5.765 3.567 1.00 98.00 100 LYS A O 1
ATOM 837 N N . VAL A 1 101 ? -10.504 3.822 3.500 1.00 98.25 101 VAL A N 1
ATOM 838 C CA . VAL A 1 101 ? -9.162 4.435 3.517 1.00 98.25 101 VAL A CA 1
ATOM 839 C C . VAL A 1 101 ? -8.951 5.431 2.374 1.00 98.25 101 VAL A C 1
ATOM 841 O O . VAL A 1 101 ? -8.288 6.451 2.571 1.00 98.25 101 VAL A O 1
ATOM 844 N N . LEU A 1 102 ? -9.585 5.206 1.218 1.00 98.00 102 LEU A N 1
ATOM 845 C CA . LEU A 1 102 ? -9.531 6.101 0.055 1.00 98.00 102 LEU A CA 1
ATOM 846 C C . LEU A 1 102 ? -10.013 7.525 0.379 1.00 98.00 102 LEU A C 1
ATOM 848 O O . LEU A 1 102 ? -9.522 8.486 -0.206 1.00 98.00 102 LEU A O 1
ATOM 852 N N . SER A 1 103 ? -10.915 7.668 1.356 1.00 96.56 103 SER A N 1
ATOM 853 C CA . SER A 1 103 ? -11.458 8.957 1.807 1.00 96.56 103 SER A CA 1
ATOM 854 C C . SER A 1 103 ? -10.663 9.637 2.931 1.00 96.56 103 SER A C 1
ATOM 856 O O . SER A 1 103 ? -11.070 10.692 3.413 1.00 96.56 103 SER A O 1
ATOM 858 N N . THR A 1 104 ? -9.560 9.032 3.379 1.00 96.50 104 THR A N 1
ATOM 859 C CA . THR A 1 104 ? -8.740 9.525 4.500 1.00 96.50 104 THR A CA 1
ATOM 860 C C . THR A 1 104 ? -7.412 10.106 4.027 1.00 96.50 104 THR A C 1
ATOM 862 O O . THR A 1 104 ? -7.028 9.913 2.876 1.00 96.50 104 THR A O 1
ATOM 865 N N . ASP A 1 105 ? -6.670 10.752 4.923 1.00 94.75 105 ASP A N 1
ATOM 866 C CA . ASP A 1 105 ? -5.313 11.249 4.651 1.00 94.75 105 ASP A CA 1
ATOM 867 C C . ASP A 1 105 ? -4.206 10.264 5.077 1.00 94.75 105 ASP A C 1
ATOM 869 O O . ASP A 1 105 ? -3.026 10.580 4.954 1.00 94.75 105 ASP A O 1
ATOM 873 N N . TYR A 1 106 ? -4.565 9.057 5.537 1.00 96.12 106 TYR A N 1
ATOM 874 C CA . TYR A 1 106 ? -3.619 8.031 5.990 1.00 96.12 106 TYR A CA 1
ATOM 875 C C . TYR A 1 106 ? -2.892 7.372 4.812 1.00 96.12 106 TYR A C 1
ATOM 877 O O . TYR A 1 106 ? -3.282 6.302 4.337 1.00 96.12 106 TYR A O 1
ATOM 885 N N . ILE A 1 107 ? -1.836 8.017 4.318 1.00 95.44 107 ILE A N 1
ATOM 886 C CA . ILE A 1 107 ? -1.006 7.520 3.213 1.00 95.44 107 ILE A CA 1
ATOM 887 C C . ILE A 1 107 ? -0.446 6.131 3.539 1.00 95.44 107 ILE A C 1
ATOM 889 O O . ILE A 1 107 ? -0.457 5.255 2.673 1.00 95.44 107 ILE A O 1
ATOM 893 N N . ASN A 1 108 ? -0.048 5.894 4.791 1.00 97.12 108 ASN A N 1
ATOM 894 C CA . ASN A 1 108 ? 0.495 4.612 5.213 1.00 97.12 108 ASN A CA 1
ATOM 895 C C . ASN A 1 108 ? -0.516 3.478 5.149 1.00 97.12 108 ASN A C 1
ATOM 897 O O . ASN A 1 108 ? -0.176 2.361 4.774 1.00 97.12 108 ASN A O 1
ATOM 901 N N . ALA A 1 109 ? -1.772 3.757 5.493 1.00 98.12 109 ALA A N 1
ATOM 902 C CA . ALA A 1 109 ? -2.821 2.762 5.344 1.00 98.12 109 ALA A CA 1
ATOM 903 C C . ALA A 1 109 ? -3.159 2.536 3.863 1.00 98.12 109 ALA A C 1
ATOM 905 O O . ALA A 1 109 ? -3.378 1.398 3.452 1.00 98.12 109 ALA A O 1
ATOM 906 N N . LYS A 1 110 ? -3.165 3.595 3.038 1.00 98.56 110 LYS A N 1
ATOM 907 C CA . LYS A 1 110 ? -3.471 3.478 1.603 1.00 98.56 110 LYS A CA 1
ATOM 908 C C . LYS A 1 110 ? -2.500 2.557 0.881 1.00 98.56 110 LYS A C 1
ATOM 910 O O . LYS A 1 110 ? -2.960 1.697 0.135 1.00 98.56 110 LYS A O 1
ATOM 915 N N . TRP A 1 111 ? -1.193 2.712 1.091 1.00 98.06 111 TRP A N 1
ATOM 916 C CA . TRP A 1 111 ? -0.227 1.865 0.394 1.00 98.06 111 TRP A CA 1
ATOM 917 C C . TRP A 1 111 ? -0.335 0.402 0.839 1.00 98.06 111 TRP A C 1
ATOM 919 O O . TRP A 1 111 ? -0.265 -0.479 -0.013 1.00 98.06 111 TRP A O 1
ATOM 929 N N . GLN A 1 112 ? -0.618 0.133 2.121 1.00 98.50 112 GLN A N 1
ATOM 930 C CA . GLN A 1 112 ? -0.813 -1.237 2.618 1.00 98.50 112 GLN A CA 1
ATOM 931 C C . GLN A 1 112 ? -2.039 -1.908 1.980 1.00 98.50 112 GLN A C 1
ATOM 933 O O . GLN A 1 112 ? -2.000 -3.081 1.600 1.00 98.50 112 GLN A O 1
ATOM 938 N N . PHE A 1 113 ? -3.141 -1.170 1.810 1.00 98.44 113 PHE A N 1
ATOM 939 C CA . PHE A 1 113 ? -4.311 -1.684 1.092 1.00 98.44 113 PHE A CA 1
ATOM 940 C C . PHE A 1 113 ? -4.040 -1.861 -0.407 1.00 98.44 113 PHE A C 1
ATOM 942 O O . PHE A 1 113 ? -4.416 -2.888 -0.965 1.00 98.44 113 PHE A O 1
ATOM 949 N N . ALA A 1 114 ? -3.345 -0.918 -1.050 1.00 98.44 114 ALA A N 1
ATOM 950 C CA . ALA A 1 114 ? -2.953 -1.041 -2.454 1.00 98.44 114 ALA A CA 1
ATOM 951 C C . ALA A 1 114 ? -2.076 -2.283 -2.704 1.00 98.44 114 ALA A C 1
ATOM 953 O O . ALA A 1 114 ? -2.282 -3.007 -3.678 1.00 98.44 114 ALA A O 1
ATOM 954 N N . GLU A 1 115 ? -1.128 -2.565 -1.810 1.00 98.25 115 GLU A N 1
ATOM 955 C CA . GLU A 1 115 ? -0.251 -3.734 -1.898 1.00 98.25 115 GLU A CA 1
ATOM 956 C C . GLU A 1 115 ? -0.991 -5.052 -1.647 1.00 98.25 115 GLU A C 1
ATOM 958 O O . GLU A 1 115 ? -0.776 -6.024 -2.368 1.00 98.25 115 GLU A O 1
ATOM 963 N N . SER A 1 116 ? -1.858 -5.102 -0.637 1.00 97.44 116 SER A N 1
ATOM 964 C CA . SER A 1 116 ? -2.544 -6.340 -0.235 1.00 97.44 116 SER A CA 1
ATOM 965 C C . SER A 1 116 ? -3.731 -6.712 -1.126 1.00 97.44 116 SER A C 1
ATOM 967 O O . SER A 1 116 ? -4.230 -7.833 -1.044 1.00 97.44 116 SER A O 1
ATOM 969 N N . LEU A 1 117 ? -4.192 -5.809 -2.000 1.00 96.69 117 LEU A N 1
ATOM 970 C CA . LEU A 1 117 ? -5.388 -6.030 -2.820 1.00 96.69 117 LEU A CA 1
ATOM 971 C C . LEU A 1 117 ? -5.277 -7.270 -3.726 1.00 96.69 117 LEU A C 1
ATOM 973 O O . LEU A 1 117 ? -6.279 -7.943 -3.974 1.00 96.69 117 LEU A O 1
ATOM 977 N N . LYS A 1 118 ? -4.061 -7.592 -4.192 1.00 95.69 118 LYS A N 1
ATOM 978 C CA . LYS A 1 118 ? -3.778 -8.791 -5.003 1.00 95.69 118 LYS A CA 1
ATOM 979 C C . LYS A 1 118 ? -4.022 -10.101 -4.244 1.00 95.69 118 LYS A C 1
ATOM 981 O O . LYS A 1 118 ? -4.382 -11.098 -4.860 1.00 95.69 118 LYS A O 1
ATOM 986 N N . ASP A 1 119 ? -3.878 -10.073 -2.921 1.00 95.06 119 ASP A N 1
ATOM 987 C CA . ASP A 1 119 ? -4.004 -11.230 -2.030 1.00 95.06 119 ASP A CA 1
ATOM 988 C C . ASP A 1 119 ? -5.425 -11.354 -1.448 1.00 95.06 119 ASP A C 1
ATOM 990 O O . ASP A 1 119 ? -5.743 -12.291 -0.714 1.00 95.06 119 ASP A O 1
ATOM 994 N N . CYS A 1 120 ? -6.311 -10.407 -1.773 1.00 89.88 120 CYS A N 1
ATOM 995 C CA . CYS A 1 120 ? -7.676 -10.391 -1.277 1.00 89.88 120 CYS A CA 1
ATOM 996 C C . CYS A 1 120 ? -8.498 -11.548 -1.873 1.00 89.88 120 CYS A C 1
ATOM 998 O O . CYS A 1 120 ? -8.660 -11.664 -3.092 1.00 89.88 120 CYS A O 1
ATOM 1000 N N . ASN A 1 121 ? -9.106 -12.352 -0.996 1.00 78.19 121 ASN A N 1
ATOM 1001 C CA . ASN A 1 121 ? -10.077 -13.400 -1.343 1.00 78.19 121 ASN A CA 1
ATOM 1002 C C . ASN A 1 121 ? -11.523 -12.871 -1.471 1.00 78.19 121 ASN A C 1
ATOM 1004 O O . ASN A 1 121 ? -12.477 -13.650 -1.473 1.00 78.19 121 ASN A O 1
ATOM 1008 N N . GLY A 1 122 ? -11.694 -11.547 -1.518 1.00 73.06 122 GLY A N 1
ATOM 1009 C CA . GLY A 1 122 ? -12.987 -10.871 -1.580 1.00 73.06 122 GLY A CA 1
ATOM 1010 C C . GLY A 1 122 ? -13.636 -10.880 -2.966 1.00 73.06 122 GLY A C 1
ATOM 1011 O O . GLY A 1 122 ? -13.199 -11.555 -3.897 1.00 73.06 122 GLY A O 1
ATOM 1012 N N . LYS A 1 123 ? -14.715 -10.103 -3.092 1.00 78.94 123 LYS A N 1
ATOM 1013 C CA . LYS A 1 123 ? -15.444 -9.909 -4.354 1.00 78.94 123 LYS A CA 1
ATOM 1014 C C . LYS A 1 123 ? -14.578 -9.166 -5.371 1.00 78.94 123 LYS A C 1
ATOM 1016 O O . LYS A 1 123 ? -13.792 -8.299 -4.993 1.00 78.94 123 LYS A O 1
ATOM 1021 N N . ASP A 1 124 ? -14.815 -9.418 -6.656 1.00 84.00 124 ASP A N 1
ATOM 1022 C CA . ASP A 1 124 ? -14.113 -8.725 -7.745 1.00 84.00 124 ASP A CA 1
ATOM 1023 C C . ASP A 1 124 ? -14.287 -7.194 -7.682 1.00 84.00 124 ASP A C 1
ATOM 1025 O O . ASP A 1 124 ? -13.340 -6.460 -7.944 1.00 84.00 124 ASP A O 1
ATOM 1029 N N . GLU A 1 125 ? -15.434 -6.705 -7.193 1.00 88.94 125 GLU A N 1
ATOM 1030 C CA . GLU A 1 125 ? -15.693 -5.274 -6.941 1.00 88.94 125 GLU A CA 1
ATOM 1031 C C . GLU A 1 125 ? -14.654 -4.620 -6.013 1.00 88.94 125 GLU A C 1
ATOM 1033 O O . GLU A 1 125 ? -14.370 -3.430 -6.123 1.00 88.94 125 GLU A O 1
ATOM 1038 N N . ILE A 1 126 ? -14.071 -5.380 -5.081 1.00 92.31 126 ILE A N 1
ATOM 1039 C CA . ILE A 1 126 ? -13.027 -4.868 -4.181 1.00 92.31 126 ILE A CA 1
ATOM 1040 C C . ILE A 1 126 ? -11.699 -4.765 -4.901 1.00 92.31 126 ILE A C 1
ATOM 1042 O O . ILE A 1 126 ? -10.959 -3.811 -4.681 1.00 92.31 126 ILE A O 1
ATOM 1046 N N . ARG A 1 127 ? -11.421 -5.697 -5.812 1.00 92.44 127 ARG A N 1
ATOM 1047 C CA . ARG A 1 127 ? -10.224 -5.652 -6.650 1.00 92.44 127 ARG A CA 1
ATOM 1048 C C . ARG A 1 127 ? -10.263 -4.488 -7.638 1.00 92.44 127 ARG A C 1
ATOM 1050 O O . ARG A 1 127 ? -9.211 -3.962 -7.977 1.00 92.44 127 ARG A O 1
ATOM 1057 N N . GLU A 1 128 ? -11.445 -4.034 -8.059 1.00 95.62 128 GLU A N 1
ATOM 1058 C CA . GLU A 1 128 ? -11.591 -2.830 -8.893 1.00 95.62 128 GLU A CA 1
ATOM 1059 C C . GLU A 1 128 ? -11.137 -1.539 -8.191 1.00 95.62 128 GLU A C 1
ATOM 1061 O O . GLU A 1 128 ? -10.700 -0.610 -8.872 1.00 95.62 128 GLU A O 1
ATOM 1066 N N . LEU A 1 129 ? -11.108 -1.496 -6.850 1.00 97.19 129 LEU A N 1
ATOM 1067 C CA . LEU A 1 129 ? -10.558 -0.352 -6.103 1.00 97.19 129 LEU A CA 1
ATOM 1068 C C . LEU A 1 129 ? -9.074 -0.103 -6.409 1.00 97.19 129 LEU A C 1
ATOM 1070 O O . LEU A 1 129 ? -8.563 0.980 -6.125 1.00 97.19 129 LEU A O 1
ATOM 1074 N N . ILE A 1 130 ? -8.370 -1.062 -7.027 1.00 98.00 130 ILE A N 1
ATOM 1075 C CA . ILE A 1 130 ? -6.998 -0.854 -7.496 1.00 98.00 130 ILE A CA 1
ATOM 1076 C C . ILE A 1 130 ? -6.885 0.364 -8.417 1.00 98.00 130 ILE A C 1
ATOM 1078 O O . ILE A 1 130 ? -5.897 1.096 -8.357 1.00 98.00 130 ILE A O 1
ATOM 1082 N N . PHE A 1 131 ? -7.918 0.626 -9.225 1.00 98.12 131 PHE A N 1
ATOM 1083 C CA . PHE A 1 131 ? -7.940 1.771 -10.126 1.00 98.12 131 PHE A CA 1
ATOM 1084 C C . PHE A 1 131 ? -8.047 3.092 -9.365 1.00 98.12 131 PHE A C 1
ATOM 1086 O O . PHE A 1 131 ? -7.407 4.061 -9.769 1.00 98.12 131 PHE A O 1
ATOM 1093 N N . ASP A 1 132 ? -8.753 3.120 -8.233 1.00 98.38 132 ASP A N 1
ATOM 1094 C CA . ASP A 1 132 ? -8.801 4.287 -7.349 1.00 98.38 132 ASP A CA 1
ATOM 1095 C C . ASP A 1 132 ? -7.445 4.522 -6.667 1.00 98.38 132 ASP A C 1
ATOM 1097 O O . ASP A 1 132 ? -6.969 5.659 -6.602 1.00 98.38 132 ASP A O 1
ATOM 1101 N N . PHE A 1 133 ? -6.757 3.458 -6.233 1.00 98.44 133 PHE A N 1
ATOM 1102 C CA . PHE A 1 133 ? -5.408 3.571 -5.662 1.00 98.44 133 PHE A CA 1
ATOM 1103 C C . PHE A 1 133 ? -4.372 4.096 -6.667 1.00 98.44 133 PHE A C 1
ATOM 1105 O O . PHE A 1 133 ? -3.495 4.873 -6.285 1.00 98.44 133 PHE A O 1
ATOM 1112 N N . LEU A 1 134 ? -4.500 3.777 -7.961 1.00 97.94 134 LEU A N 1
ATOM 1113 C CA . LEU A 1 134 ? -3.660 4.362 -9.020 1.00 97.94 134 LEU A CA 1
ATOM 1114 C C . LEU A 1 134 ? -3.859 5.880 -9.174 1.00 97.94 134 LEU A C 1
ATOM 1116 O O . LEU A 1 134 ? -2.961 6.566 -9.671 1.00 97.94 134 LEU A O 1
ATOM 1120 N N . GLN A 1 135 ? -5.007 6.418 -8.746 1.00 96.56 135 GLN A N 1
ATOM 1121 C CA . GLN A 1 135 ? -5.305 7.855 -8.786 1.00 96.56 135 GLN A CA 1
ATOM 1122 C C . GLN A 1 135 ? -4.907 8.601 -7.506 1.00 96.56 135 GLN A C 1
ATOM 1124 O O . GLN A 1 135 ? -4.869 9.832 -7.517 1.00 96.56 135 GLN A O 1
ATOM 1129 N N . VAL A 1 136 ? -4.567 7.899 -6.417 1.00 95.81 136 VAL A N 1
ATOM 1130 C CA . VAL A 1 136 ? -4.108 8.534 -5.170 1.00 95.81 136 VAL A CA 1
ATOM 1131 C C . VAL A 1 136 ? -2.867 9.372 -5.450 1.00 95.81 136 VAL A C 1
ATOM 1133 O O . VAL A 1 136 ? -1.924 8.896 -6.078 1.00 95.81 136 VAL A O 1
ATOM 1136 N N . ASP A 1 137 ? -2.836 10.618 -4.977 1.00 93.69 137 ASP A N 1
ATOM 1137 C CA . ASP A 1 137 ? -1.706 11.521 -5.206 1.00 93.69 137 ASP A CA 1
ATOM 1138 C C . ASP A 1 137 ? -0.532 11.261 -4.249 1.00 93.69 137 ASP A C 1
ATOM 1140 O O . ASP A 1 137 ? -0.144 12.094 -3.436 1.00 93.69 137 ASP A O 1
ATOM 1144 N N . ASN A 1 138 ? 0.009 10.047 -4.312 1.00 94.75 138 ASN A N 1
ATOM 1145 C CA . ASN A 1 138 ? 1.174 9.618 -3.554 1.00 94.75 138 ASN A CA 1
ATOM 1146 C C . ASN A 1 138 ? 1.945 8.573 -4.364 1.00 94.75 138 ASN A C 1
ATOM 1148 O O . ASN A 1 138 ? 1.406 7.517 -4.685 1.00 94.75 138 ASN A O 1
ATOM 1152 N N . GLU A 1 139 ? 3.203 8.867 -4.680 1.00 95.94 139 GLU A N 1
ATOM 1153 C CA . GLU A 1 139 ? 3.997 8.043 -5.593 1.00 95.94 139 GLU A CA 1
ATOM 1154 C C . GLU A 1 139 ? 4.166 6.601 -5.096 1.00 95.94 139 GLU A C 1
ATOM 1156 O O . GLU A 1 139 ? 3.920 5.660 -5.852 1.00 95.94 139 GLU A O 1
ATOM 1161 N N . TYR A 1 140 ? 4.474 6.428 -3.808 1.00 96.50 140 TYR A N 1
ATOM 1162 C CA . TYR A 1 140 ? 4.663 5.115 -3.192 1.00 96.50 140 TYR A CA 1
ATOM 1163 C C . TYR A 1 140 ? 3.399 4.249 -3.299 1.00 96.50 140 TYR A C 1
ATOM 1165 O O . TYR A 1 140 ? 3.449 3.121 -3.786 1.00 96.50 140 TYR A O 1
ATOM 1173 N N . THR A 1 141 ? 2.239 4.813 -2.945 1.00 97.94 141 THR A N 1
ATOM 1174 C CA . THR A 1 141 ? 0.933 4.143 -3.072 1.00 97.94 141 THR A CA 1
ATOM 1175 C C . THR A 1 141 ? 0.647 3.752 -4.521 1.00 97.94 141 THR A C 1
ATOM 1177 O O . THR A 1 141 ? 0.228 2.626 -4.781 1.00 97.94 141 THR A O 1
ATOM 1180 N N . GLN A 1 142 ? 0.898 4.653 -5.477 1.00 98.31 142 GLN A N 1
ATOM 1181 C CA . GLN A 1 142 ? 0.654 4.381 -6.895 1.00 98.31 142 GLN A CA 1
ATOM 1182 C C . GLN A 1 142 ? 1.528 3.247 -7.433 1.00 98.31 142 GLN A C 1
ATOM 1184 O O . GLN A 1 142 ? 1.055 2.455 -8.247 1.00 98.31 142 GLN A O 1
ATOM 1189 N N . ARG A 1 143 ? 2.784 3.140 -6.983 1.00 98.12 143 ARG A N 1
ATOM 1190 C CA . ARG A 1 143 ? 3.658 2.027 -7.370 1.00 98.12 143 ARG A CA 1
ATOM 1191 C C . ARG A 1 143 ? 3.163 0.694 -6.842 1.00 98.12 143 ARG A C 1
ATOM 1193 O O . ARG A 1 143 ? 3.087 -0.253 -7.618 1.00 98.12 143 ARG A O 1
ATOM 1200 N N . LEU A 1 144 ? 2.794 0.621 -5.564 1.00 98.44 144 LEU A N 1
ATOM 1201 C CA . LEU A 1 144 ? 2.260 -0.620 -4.997 1.00 98.44 144 LEU A CA 1
ATOM 1202 C C . LEU A 1 144 ? 0.935 -1.008 -5.661 1.00 98.44 144 LEU A C 1
ATOM 1204 O O . LEU A 1 144 ? 0.716 -2.181 -5.950 1.00 98.44 144 LEU A O 1
ATOM 1208 N N . ALA A 1 145 ? 0.098 -0.023 -6.000 1.00 98.69 145 ALA A N 1
ATOM 1209 C CA . ALA A 1 145 ? -1.117 -0.258 -6.769 1.00 98.69 145 ALA A CA 1
ATOM 1210 C C . ALA A 1 145 ? -0.816 -0.819 -8.169 1.00 98.69 145 ALA A C 1
ATOM 1212 O O . ALA A 1 145 ? -1.434 -1.794 -8.589 1.00 98.69 145 ALA A O 1
ATOM 1213 N N . LEU A 1 146 ? 0.162 -0.255 -8.886 1.00 98.75 146 LEU A N 1
ATOM 1214 C CA . LEU A 1 146 ? 0.576 -0.757 -10.199 1.00 98.75 146 LEU A CA 1
ATOM 1215 C C . LEU A 1 146 ? 1.151 -2.180 -10.107 1.00 98.75 146 LEU A C 1
ATOM 1217 O O . LEU A 1 146 ? 0.837 -3.032 -10.937 1.00 98.75 146 LEU A O 1
ATOM 1221 N N . GLN A 1 147 ? 1.938 -2.473 -9.074 1.00 98.44 147 GLN A N 1
ATOM 1222 C CA . GLN A 1 147 ? 2.473 -3.814 -8.856 1.00 98.44 147 GLN A CA 1
ATOM 1223 C C . GLN A 1 147 ? 1.369 -4.834 -8.551 1.00 98.44 147 GLN A C 1
ATOM 1225 O O . GLN A 1 147 ? 1.371 -5.922 -9.119 1.00 98.44 147 GLN A O 1
ATOM 1230 N N . SER A 1 148 ? 0.394 -4.489 -7.708 1.00 98.31 148 SER A N 1
ATOM 1231 C CA . SER A 1 148 ? -0.777 -5.337 -7.454 1.00 98.31 148 SER A CA 1
ATOM 1232 C C . SER A 1 148 ? -1.657 -5.504 -8.693 1.00 98.31 148 SER A C 1
ATOM 1234 O O . SER A 1 148 ? -2.158 -6.601 -8.938 1.00 98.31 148 SER A O 1
ATOM 1236 N N . LEU A 1 149 ? -1.798 -4.462 -9.521 1.00 98.44 149 LEU A N 1
ATOM 1237 C CA . LEU A 1 149 ? -2.536 -4.525 -10.785 1.00 98.44 149 LEU A CA 1
ATOM 1238 C C . LEU A 1 149 ? -1.994 -5.631 -11.702 1.00 98.44 149 LEU A C 1
ATOM 1240 O O . LEU A 1 149 ? -2.790 -6.296 -12.358 1.00 98.44 149 LEU A O 1
ATOM 1244 N N . ALA A 1 150 ? -0.681 -5.883 -11.699 1.00 98.31 150 ALA A N 1
ATOM 1245 C CA . ALA A 1 150 ? -0.053 -6.955 -12.478 1.00 98.31 150 ALA A CA 1
ATOM 1246 C C . ALA A 1 150 ? -0.602 -8.354 -12.160 1.00 98.31 150 ALA A C 1
ATOM 1248 O O . ALA A 1 150 ? -0.671 -9.196 -13.050 1.00 98.31 150 ALA A O 1
ATOM 1249 N N . TYR A 1 151 ? -1.026 -8.594 -10.918 1.00 97.00 151 TYR A N 1
ATOM 1250 C CA . TYR A 1 151 ? -1.606 -9.869 -10.488 1.00 97.00 151 TYR A CA 1
ATOM 1251 C C . TYR A 1 151 ? -3.124 -9.927 -10.686 1.00 97.00 151 TYR A C 1
ATOM 1253 O O . TYR A 1 151 ? -3.680 -11.005 -10.880 1.00 97.00 151 TYR A O 1
ATOM 1261 N N . ILE A 1 152 ? -3.795 -8.775 -10.624 1.00 95.75 152 ILE A N 1
ATOM 1262 C CA . ILE A 1 152 ? -5.258 -8.683 -10.685 1.00 95.75 152 ILE A CA 1
ATOM 1263 C C . ILE A 1 152 ? -5.746 -8.590 -12.139 1.00 95.75 152 ILE A C 1
ATOM 1265 O O . ILE A 1 152 ? -6.648 -9.320 -12.541 1.00 95.75 152 ILE A O 1
ATOM 1269 N N . TYR A 1 153 ? -5.144 -7.699 -12.931 1.00 96.88 153 TYR A N 1
ATOM 1270 C CA . TYR A 1 153 ? -5.510 -7.411 -14.318 1.00 96.88 153 TYR A CA 1
ATOM 1271 C C . TYR A 1 153 ? -4.246 -7.287 -15.198 1.00 96.88 153 TYR A C 1
ATOM 1273 O O . TYR A 1 153 ? -3.902 -6.172 -15.601 1.00 96.88 153 TYR A O 1
ATOM 1281 N N . PRO A 1 154 ? -3.558 -8.398 -15.538 1.00 96.12 154 PRO A N 1
ATOM 1282 C CA . PRO A 1 154 ? -2.287 -8.367 -16.275 1.00 96.12 154 PRO A CA 1
ATOM 1283 C C . PRO A 1 154 ? -2.343 -7.564 -17.585 1.00 96.12 154 PRO A C 1
ATOM 1285 O O . PRO A 1 154 ? -1.475 -6.730 -17.835 1.00 96.12 154 PRO A O 1
ATOM 1288 N N . ASP A 1 155 ? -3.417 -7.728 -18.366 1.00 93.31 155 ASP A N 1
ATOM 1289 C CA . ASP A 1 155 ? -3.616 -7.005 -19.633 1.00 93.31 155 ASP A CA 1
ATOM 1290 C C . ASP A 1 155 ? -3.693 -5.481 -19.434 1.00 93.31 155 ASP A C 1
ATOM 1292 O O . ASP A 1 155 ? -3.246 -4.702 -20.273 1.00 93.31 155 ASP A O 1
ATOM 1296 N N . LYS A 1 156 ? -4.262 -5.034 -18.307 1.00 97.62 156 LYS A N 1
ATOM 1297 C CA . LYS A 1 156 ? -4.327 -3.612 -17.943 1.00 97.62 156 LYS A CA 1
ATOM 1298 C C . LYS A 1 156 ? -3.035 -3.122 -17.316 1.00 97.62 156 LYS A C 1
ATOM 1300 O O . LYS A 1 156 ? -2.683 -1.960 -17.498 1.00 97.62 156 LYS A O 1
ATOM 1305 N N . ALA A 1 157 ? -2.318 -3.988 -16.612 1.00 98.44 157 ALA A N 1
ATOM 1306 C CA . ALA A 1 157 ? -1.052 -3.639 -15.995 1.00 98.44 157 ALA A CA 1
ATOM 1307 C C . ALA A 1 157 ? -0.016 -3.183 -17.027 1.00 98.44 157 ALA A C 1
ATOM 1309 O O . ALA A 1 157 ? 0.681 -2.208 -16.763 1.00 98.44 157 ALA A O 1
ATOM 1310 N N . GLU A 1 158 ? 0.037 -3.802 -18.212 1.00 98.44 158 GLU A N 1
ATOM 1311 C CA . GLU A 1 158 ? 0.931 -3.357 -19.292 1.00 98.44 158 GLU A CA 1
ATOM 1312 C C . GLU A 1 158 ? 0.618 -1.922 -19.749 1.00 98.44 158 GLU A C 1
ATOM 1314 O O . GLU A 1 158 ? 1.515 -1.081 -19.802 1.00 98.44 158 GLU A O 1
ATOM 1319 N N . GLU A 1 159 ? -0.660 -1.616 -20.007 1.00 98.12 159 GLU A N 1
ATOM 1320 C CA . GLU A 1 159 ? -1.125 -0.281 -20.418 1.00 98.12 159 GLU A CA 1
ATOM 1321 C C . GLU A 1 159 ? -0.708 0.792 -19.396 1.00 98.12 159 GLU A C 1
ATOM 1323 O O . GLU A 1 159 ? -0.098 1.804 -19.753 1.00 98.12 159 GLU A O 1
ATOM 1328 N N . TYR A 1 160 ? -0.969 0.538 -18.110 1.00 98.44 160 TYR A N 1
ATOM 1329 C CA . TYR A 1 160 ? -0.608 1.457 -17.029 1.00 98.44 160 TYR A CA 1
ATOM 1330 C C . TYR A 1 160 ? 0.902 1.542 -16.794 1.00 98.44 160 TYR A C 1
ATOM 1332 O O . TYR A 1 160 ? 1.405 2.622 -16.494 1.00 98.44 160 TYR A O 1
ATOM 1340 N N . ALA A 1 161 ? 1.646 0.446 -16.940 1.00 98.62 161 ALA A N 1
ATOM 1341 C CA . ALA A 1 161 ? 3.098 0.453 -16.793 1.00 98.62 161 ALA A CA 1
ATOM 1342 C C . ALA A 1 161 ? 3.757 1.310 -17.887 1.00 98.62 161 ALA A C 1
ATOM 1344 O O . ALA A 1 161 ? 4.646 2.117 -17.611 1.00 98.62 161 ALA A O 1
ATOM 1345 N N . ILE A 1 162 ? 3.269 1.210 -19.125 1.00 98.19 162 ILE A N 1
ATOM 1346 C CA . ILE A 1 162 ? 3.729 2.048 -20.237 1.00 98.19 162 ILE A CA 1
ATOM 1347 C C . ILE A 1 162 ? 3.418 3.529 -19.972 1.00 98.19 162 ILE A C 1
ATOM 1349 O O . ILE A 1 162 ? 4.300 4.368 -20.168 1.00 98.19 162 ILE A O 1
ATOM 1353 N N . ASP A 1 163 ? 2.216 3.860 -19.490 1.00 97.94 163 ASP A N 1
ATOM 1354 C CA . ASP A 1 163 ? 1.866 5.231 -19.084 1.00 97.94 163 ASP A CA 1
ATOM 1355 C C . ASP A 1 163 ? 2.780 5.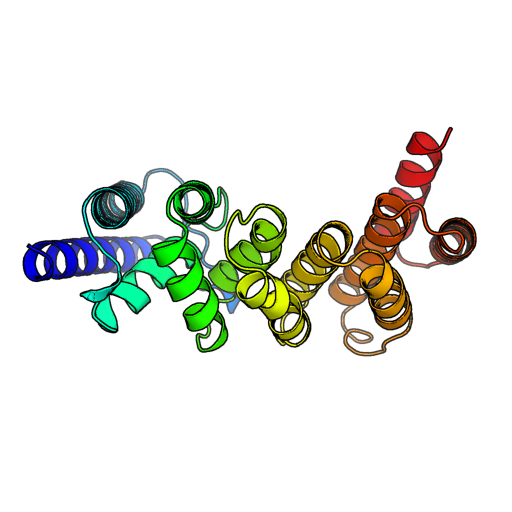744 -17.958 1.00 97.94 163 ASP A C 1
ATOM 1357 O O . ASP A 1 163 ? 3.380 6.815 -18.076 1.00 97.94 163 ASP A O 1
ATOM 1361 N N . PHE A 1 164 ? 2.985 4.943 -16.907 1.00 98.06 164 PHE A N 1
ATOM 1362 C CA . PHE A 1 164 ? 3.882 5.271 -15.797 1.00 98.06 164 PHE A CA 1
ATOM 1363 C C . PHE A 1 164 ? 5.314 5.509 -16.265 1.00 98.06 164 PHE A C 1
ATOM 1365 O O . PHE A 1 164 ? 6.009 6.347 -15.699 1.00 98.06 164 PHE A O 1
ATOM 1372 N N . TRP A 1 165 ? 5.789 4.840 -17.311 1.00 98.38 165 TRP A N 1
ATOM 1373 C CA . TRP A 1 165 ? 7.125 5.129 -17.817 1.00 98.38 165 TRP A CA 1
ATOM 1374 C C . TRP A 1 165 ? 7.236 6.536 -18.411 1.00 98.38 165 TRP A C 1
ATOM 1376 O O . TRP A 1 165 ? 8.258 7.201 -18.220 1.00 98.38 165 TRP A O 1
ATOM 1386 N N . TRP A 1 166 ? 6.224 6.974 -19.160 1.00 97.56 166 TRP A N 1
ATOM 1387 C CA . TRP A 1 166 ? 6.284 8.188 -19.981 1.00 97.56 166 TRP A CA 1
ATOM 1388 C C . TRP A 1 166 ? 5.653 9.419 -19.340 1.00 97.56 166 TRP A C 1
ATOM 1390 O O . TRP A 1 166 ? 5.884 10.527 -19.820 1.00 97.56 166 TRP A O 1
ATOM 1400 N N . ARG A 1 167 ? 4.865 9.258 -18.276 1.00 95.50 167 ARG A N 1
ATOM 1401 C CA . ARG A 1 167 ? 4.201 10.384 -17.622 1.00 95.50 167 ARG A CA 1
ATOM 1402 C C . ARG A 1 167 ? 5.193 11.315 -16.924 1.00 95.50 167 ARG A C 1
ATOM 1404 O O . ARG A 1 167 ? 6.083 10.893 -16.190 1.00 95.50 167 ARG A O 1
ATOM 1411 N N . ASP A 1 168 ? 4.917 12.606 -17.046 1.00 94.75 168 ASP A N 1
ATOM 1412 C CA . ASP A 1 168 ? 5.706 13.694 -16.458 1.00 94.75 168 ASP A CA 1
ATOM 1413 C C . ASP A 1 168 ? 5.339 14.006 -14.993 1.00 94.75 168 ASP A C 1
ATOM 1415 O O . ASP A 1 168 ? 5.810 14.999 -14.439 1.00 94.75 168 ASP A O 1
ATOM 1419 N N . LYS A 1 169 ? 4.489 13.186 -14.354 1.00 95.38 169 LYS A N 1
ATOM 1420 C CA . LYS A 1 169 ? 3.880 13.488 -13.043 1.00 95.38 169 LYS A CA 1
ATOM 1421 C C . LYS A 1 169 ? 4.908 13.837 -11.956 1.00 95.38 169 LYS A C 1
ATOM 1423 O O . LYS A 1 169 ? 4.668 14.759 -11.185 1.00 95.38 169 LYS A O 1
ATOM 1428 N N . TYR A 1 170 ? 6.044 13.138 -11.929 1.00 95.19 170 TYR A N 1
ATOM 1429 C CA . TYR A 1 170 ? 7.106 13.323 -10.932 1.00 95.19 170 TYR A CA 1
ATOM 1430 C C . TYR A 1 170 ? 8.430 13.803 -11.537 1.00 95.19 170 TYR A C 1
ATOM 1432 O O . TYR A 1 170 ? 9.485 13.588 -10.958 1.00 95.19 170 TYR A O 1
ATOM 1440 N N . LYS A 1 171 ? 8.409 14.462 -12.702 1.00 93.12 171 LYS A N 1
ATOM 1441 C CA . LYS A 1 171 ? 9.643 14.877 -13.399 1.00 93.12 171 LYS A CA 1
ATOM 1442 C C . LYS A 1 171 ? 10.568 15.787 -12.577 1.00 93.12 171 LYS A C 1
ATOM 1444 O O . LYS A 1 171 ? 11.772 15.786 -12.804 1.00 93.12 171 LYS A O 1
ATOM 1449 N N . ASP A 1 172 ? 10.000 16.552 -11.646 1.00 95.62 172 ASP A N 1
ATOM 1450 C CA . ASP A 1 172 ? 10.732 17.489 -10.787 1.00 95.62 172 ASP A CA 1
ATOM 1451 C C . ASP A 1 172 ? 11.203 16.838 -9.467 1.00 95.62 172 ASP A C 1
ATOM 1453 O O . ASP A 1 172 ? 11.867 17.483 -8.657 1.00 95.62 172 ASP A O 1
ATOM 1457 N N . ASP A 1 173 ? 10.896 15.553 -9.259 1.00 96.00 173 ASP A N 1
ATOM 1458 C CA . ASP A 1 173 ? 11.348 14.733 -8.137 1.00 96.00 173 ASP A CA 1
ATOM 1459 C C . ASP A 1 173 ? 12.121 13.523 -8.681 1.00 96.00 173 ASP A C 1
ATOM 1461 O O . ASP A 1 173 ? 11.555 12.534 -9.150 1.00 96.00 173 ASP A O 1
ATOM 1465 N N . ALA A 1 174 ? 13.452 13.611 -8.634 1.00 95.44 174 ALA A N 1
ATOM 1466 C CA . ALA A 1 174 ? 14.326 12.577 -9.179 1.00 95.44 174 ALA A CA 1
ATOM 1467 C C . ALA A 1 174 ? 14.110 11.204 -8.522 1.00 95.44 174 ALA A C 1
ATOM 1469 O O . ALA A 1 174 ? 14.200 10.194 -9.216 1.00 95.44 174 ALA A O 1
ATOM 1470 N N . TYR A 1 175 ? 13.800 11.170 -7.221 1.00 95.38 175 TYR A N 1
ATOM 1471 C CA . TYR A 1 175 ? 13.549 9.927 -6.496 1.00 95.38 175 TYR A CA 1
ATOM 1472 C C . TYR A 1 175 ? 12.238 9.298 -6.974 1.00 95.38 175 TYR A C 1
ATOM 1474 O O . TYR A 1 175 ? 12.226 8.165 -7.448 1.00 95.38 175 TYR A O 1
ATOM 1482 N N . ALA A 1 176 ? 11.144 10.056 -6.947 1.00 96.25 176 ALA A N 1
ATOM 1483 C CA . ALA A 1 176 ? 9.837 9.584 -7.400 1.00 96.25 176 ALA A CA 1
ATOM 1484 C C . ALA A 1 176 ? 9.840 9.177 -8.890 1.00 96.25 176 ALA A C 1
ATOM 1486 O O . ALA A 1 176 ? 9.261 8.160 -9.266 1.00 96.25 176 ALA A O 1
ATOM 1487 N N . SER A 1 177 ? 10.535 9.925 -9.751 1.00 96.44 177 SER A N 1
ATOM 1488 C CA . SER A 1 177 ? 10.692 9.593 -11.175 1.00 96.44 177 SER A CA 1
ATOM 1489 C C . SER A 1 177 ? 11.467 8.286 -11.395 1.00 96.44 177 SER A C 1
ATOM 1491 O O . SER A 1 177 ? 11.061 7.451 -12.210 1.00 96.44 177 SER A O 1
ATOM 1493 N N . GLU A 1 178 ? 12.566 8.078 -10.661 1.00 98.00 178 GLU A N 1
ATOM 1494 C CA . GLU A 1 178 ? 13.376 6.858 -10.742 1.00 98.00 178 GLU A CA 1
ATOM 1495 C C . GLU A 1 178 ? 12.580 5.628 -10.287 1.00 98.00 178 GLU A C 1
ATOM 1497 O O . GLU A 1 178 ? 12.490 4.642 -11.022 1.00 98.00 178 GLU A O 1
ATOM 1502 N N . TYR A 1 179 ? 11.947 5.696 -9.115 1.00 98.06 179 TYR A N 1
ATOM 1503 C CA . TYR A 1 179 ? 11.230 4.560 -8.532 1.00 98.06 179 TYR A CA 1
ATOM 1504 C C . TYR A 1 179 ? 9.960 4.205 -9.307 1.00 98.06 179 TYR A C 1
ATOM 1506 O O . TYR A 1 179 ? 9.653 3.021 -9.478 1.00 98.06 179 TYR A O 1
ATOM 1514 N N . GLN A 1 180 ? 9.259 5.196 -9.863 1.00 97.69 180 GLN A N 1
ATOM 1515 C CA . GLN A 1 180 ? 8.154 4.959 -10.788 1.00 97.69 180 GLN A CA 1
ATOM 1516 C C . GLN A 1 180 ? 8.599 4.138 -12.003 1.00 97.69 180 GLN A C 1
ATOM 1518 O O . GLN A 1 180 ? 7.899 3.215 -12.411 1.00 97.69 180 GLN A O 1
ATOM 1523 N N . LYS A 1 181 ? 9.762 4.442 -12.589 1.00 98.50 181 LYS A N 1
ATOM 1524 C CA . LYS A 1 181 ? 10.292 3.670 -13.724 1.00 98.50 181 LYS A CA 1
ATOM 1525 C C . LYS A 1 181 ? 10.766 2.282 -13.302 1.00 98.50 181 LYS A C 1
ATOM 1527 O O . LYS A 1 181 ? 10.604 1.340 -14.072 1.00 98.50 181 LYS A O 1
ATOM 1532 N N . ILE A 1 182 ? 11.296 2.135 -12.087 1.00 98.75 182 ILE A N 1
ATOM 1533 C CA . ILE A 1 182 ? 11.676 0.826 -11.540 1.00 98.75 182 ILE A CA 1
ATOM 1534 C C . ILE A 1 182 ? 10.456 -0.097 -11.469 1.00 98.75 182 ILE A C 1
ATOM 1536 O O . ILE A 1 182 ? 10.520 -1.214 -11.981 1.00 98.75 182 ILE A O 1
ATOM 1540 N N . VAL A 1 183 ? 9.326 0.357 -10.907 1.00 98.62 183 VAL A N 1
ATOM 1541 C CA . VAL A 1 183 ? 8.140 -0.513 -10.793 1.00 98.62 183 VAL A CA 1
ATOM 1542 C C . VAL A 1 183 ? 7.593 -0.939 -12.159 1.00 98.62 183 VAL A C 1
ATOM 1544 O O . VAL A 1 183 ? 7.076 -2.044 -12.282 1.00 98.62 183 VAL A O 1
ATOM 1547 N N . VAL A 1 184 ? 7.762 -0.118 -13.205 1.00 98.75 184 VAL A N 1
ATOM 1548 C CA . VAL A 1 184 ? 7.396 -0.495 -14.581 1.00 98.75 184 VAL A CA 1
ATOM 1549 C C . VAL A 1 184 ? 8.174 -1.726 -15.031 1.00 98.75 184 VAL A C 1
ATOM 1551 O O . VAL A 1 184 ? 7.565 -2.656 -15.551 1.00 98.75 184 VAL A O 1
ATOM 1554 N N . LEU A 1 185 ? 9.492 -1.770 -14.802 1.00 98.81 185 LEU A N 1
ATOM 1555 C CA . LEU A 1 185 ? 10.305 -2.933 -15.174 1.00 98.81 185 LEU A CA 1
ATOM 1556 C C . LEU A 1 185 ? 9.819 -4.200 -14.462 1.00 98.81 185 LEU A C 1
ATOM 1558 O O . LEU A 1 185 ? 9.643 -5.236 -15.100 1.00 98.81 185 LEU A O 1
ATOM 1562 N N . HIS A 1 186 ? 9.539 -4.097 -13.161 1.00 98.62 186 HIS A N 1
ATOM 1563 C CA . HIS A 1 186 ? 9.015 -5.213 -12.370 1.00 98.62 186 HIS A CA 1
ATOM 1564 C C . HIS A 1 186 ? 7.640 -5.671 -12.855 1.00 98.62 186 HIS A C 1
ATOM 1566 O O . HIS A 1 186 ? 7.420 -6.869 -12.988 1.00 98.62 186 HIS A O 1
ATOM 1572 N N . VAL A 1 187 ? 6.726 -4.754 -13.177 1.00 98.81 187 VAL A N 1
ATOM 1573 C CA . VAL A 1 187 ? 5.398 -5.118 -13.696 1.00 98.81 187 VAL A CA 1
ATOM 1574 C C . VAL A 1 187 ? 5.483 -5.792 -15.054 1.00 98.81 187 VAL A C 1
ATOM 1576 O O . VAL A 1 187 ? 4.885 -6.851 -15.230 1.00 98.81 187 VAL A O 1
ATOM 1579 N N . LEU A 1 188 ? 6.258 -5.237 -15.989 1.00 98.81 188 LEU A N 1
ATOM 1580 C CA . LEU A 1 188 ? 6.466 -5.851 -17.302 1.00 98.81 188 LEU A CA 1
ATOM 1581 C C . LEU A 1 188 ? 7.105 -7.243 -17.175 1.00 98.81 188 LEU A C 1
ATOM 1583 O O . LEU A 1 188 ? 6.770 -8.142 -17.944 1.00 98.81 188 LEU A O 1
ATOM 1587 N N . HIS A 1 189 ? 7.975 -7.441 -16.181 1.00 98.56 189 HIS A N 1
ATOM 1588 C CA . HIS A 1 189 ? 8.541 -8.748 -15.862 1.00 98.56 189 HIS A CA 1
ATOM 1589 C C . HIS A 1 189 ? 7.506 -9.725 -15.286 1.00 98.56 189 HIS A C 1
ATOM 1591 O O . HIS A 1 189 ? 7.392 -10.838 -15.801 1.00 98.56 189 HIS A O 1
ATOM 1597 N N . ILE A 1 190 ? 6.718 -9.308 -14.286 1.00 98.00 190 ILE A N 1
ATOM 1598 C CA . ILE A 1 190 ? 5.666 -10.124 -13.647 1.00 98.00 190 ILE A CA 1
ATOM 1599 C C . ILE A 1 190 ? 4.670 -10.657 -14.683 1.00 98.00 190 ILE A C 1
ATOM 1601 O O . ILE A 1 190 ? 4.292 -11.824 -14.626 1.00 98.00 190 ILE A O 1
ATOM 1605 N N . ILE A 1 191 ? 4.256 -9.820 -15.638 1.00 98.38 191 ILE A N 1
ATOM 1606 C CA . ILE A 1 191 ? 3.262 -10.198 -16.656 1.00 98.38 191 ILE A CA 1
ATOM 1607 C C . ILE A 1 191 ? 3.876 -10.860 -17.897 1.00 98.38 191 ILE A C 1
ATOM 1609 O O . ILE A 1 191 ? 3.153 -11.158 -18.845 1.00 98.38 191 ILE A O 1
ATOM 1613 N N . HIS A 1 192 ? 5.196 -11.076 -17.918 1.00 97.75 192 HIS A N 1
ATOM 1614 C CA . HIS A 1 192 ? 5.934 -11.603 -19.072 1.00 97.75 192 HIS A CA 1
ATOM 1615 C C . HIS A 1 192 ? 5.681 -10.815 -20.371 1.00 97.75 192 HIS A C 1
ATOM 1617 O O . HIS A 1 192 ? 5.484 -11.389 -21.444 1.00 97.75 192 HIS A O 1
ATOM 1623 N N . SER A 1 193 ? 5.685 -9.486 -20.265 1.00 98.19 193 SER A N 1
ATOM 1624 C CA . SER A 1 193 ? 5.437 -8.581 -21.384 1.00 98.19 193 SER A CA 1
ATOM 1625 C C . SER A 1 193 ? 6.475 -8.742 -22.497 1.00 98.19 193 SER A C 1
ATOM 1627 O O . SER A 1 193 ? 7.683 -8.763 -22.249 1.00 98.19 193 SER A O 1
ATOM 1629 N N . ALA A 1 194 ? 6.010 -8.741 -23.749 1.00 97.19 194 ALA A N 1
ATOM 1630 C CA . ALA A 1 194 ? 6.884 -8.686 -24.921 1.00 97.19 194 ALA A CA 1
ATOM 1631 C C . ALA A 1 194 ? 7.629 -7.341 -25.055 1.00 97.19 194 ALA A C 1
ATOM 1633 O O . ALA A 1 194 ? 8.632 -7.261 -25.765 1.00 97.19 194 ALA A O 1
ATOM 1634 N N . GLU A 1 195 ? 7.171 -6.288 -24.371 1.00 97.56 195 GLU A N 1
ATOM 1635 C CA . GLU A 1 195 ? 7.811 -4.971 -24.370 1.00 97.56 195 GLU A CA 1
ATOM 1636 C C . GLU A 1 195 ? 8.965 -4.873 -23.358 1.00 97.56 195 GLU A C 1
ATOM 1638 O O . GLU A 1 195 ? 9.748 -3.927 -23.439 1.00 97.56 195 GLU A O 1
ATOM 1643 N N . LEU A 1 196 ? 9.111 -5.823 -22.422 1.00 98.62 196 LEU A N 1
ATOM 1644 C CA . LEU A 1 196 ? 10.087 -5.742 -21.324 1.00 98.62 196 LEU A CA 1
ATOM 1645 C C . LEU A 1 196 ? 11.509 -5.417 -21.810 1.00 98.62 196 LEU A C 1
ATOM 1647 O O . LEU A 1 196 ? 12.129 -4.484 -21.304 1.00 98.62 196 LEU A O 1
ATOM 1651 N N . GLU A 1 197 ? 12.000 -6.126 -22.829 1.00 98.31 197 GLU A N 1
ATOM 1652 C CA . GLU A 1 197 ? 13.350 -5.938 -23.387 1.00 98.31 197 GLU A CA 1
ATOM 1653 C C . GLU A 1 197 ? 13.616 -4.496 -23.834 1.00 98.31 197 GLU A C 1
ATOM 1655 O O . GLU A 1 197 ? 14.659 -3.913 -23.535 1.00 98.31 197 GLU A O 1
ATOM 1660 N N . LYS A 1 198 ? 12.633 -3.870 -24.485 1.00 98.44 198 LYS A N 1
ATOM 1661 C CA . LYS A 1 198 ? 12.721 -2.470 -24.912 1.00 98.44 198 LYS A CA 1
ATOM 1662 C C . LYS A 1 198 ? 12.854 -1.529 -23.714 1.00 98.44 198 LYS A C 1
ATOM 1664 O O . LYS A 1 198 ? 13.583 -0.544 -23.803 1.00 98.44 198 LYS A O 1
ATOM 1669 N N . TYR A 1 199 ? 12.147 -1.789 -22.617 1.00 98.69 199 TYR A N 1
ATOM 1670 C CA . TYR A 1 199 ? 12.204 -0.942 -21.423 1.00 98.69 199 TYR A CA 1
ATOM 1671 C C . TYR A 1 199 ? 13.484 -1.154 -20.608 1.00 98.69 199 TYR A C 1
ATOM 1673 O O . TYR A 1 199 ? 14.024 -0.177 -20.087 1.00 98.69 199 TYR A O 1
ATOM 1681 N N . LEU A 1 200 ? 14.030 -2.371 -20.588 1.00 98.75 200 LEU A N 1
ATOM 1682 C CA . LEU A 1 200 ? 15.367 -2.642 -20.052 1.00 98.75 200 LEU A CA 1
ATOM 1683 C C . LEU A 1 200 ? 16.443 -1.869 -20.843 1.00 98.75 200 LEU A C 1
ATOM 1685 O O . LEU A 1 200 ? 17.243 -1.150 -20.251 1.00 98.75 200 LEU A O 1
ATOM 1689 N N . ASP A 1 201 ? 16.390 -1.882 -22.179 1.00 98.56 201 ASP A N 1
ATOM 1690 C CA . ASP A 1 201 ? 17.308 -1.102 -23.031 1.00 98.56 201 ASP A CA 1
ATOM 1691 C C . ASP A 1 201 ? 17.209 0.421 -22.821 1.00 98.56 201 ASP A C 1
ATOM 1693 O O . ASP A 1 201 ? 18.164 1.165 -23.084 1.00 98.56 201 ASP A O 1
ATOM 1697 N N . LEU A 1 202 ? 16.031 0.920 -22.434 1.00 98.50 202 LEU A N 1
ATOM 1698 C CA . LEU A 1 202 ? 15.833 2.326 -22.080 1.00 98.50 202 LEU A CA 1
ATOM 1699 C C . LEU A 1 202 ? 16.377 2.630 -20.679 1.00 98.50 202 LEU A C 1
ATOM 1701 O O . LEU A 1 202 ? 16.964 3.697 -20.488 1.00 98.50 202 LEU A O 1
ATOM 1705 N N . ALA A 1 203 ? 16.209 1.711 -19.724 1.00 98.44 203 ALA A N 1
ATOM 1706 C CA . ALA A 1 203 ? 16.771 1.813 -18.380 1.00 98.44 203 ALA A CA 1
ATOM 1707 C C . ALA A 1 203 ? 18.304 1.901 -18.417 1.00 98.44 203 ALA A C 1
ATOM 1709 O O . ALA A 1 203 ? 18.869 2.803 -17.801 1.00 98.44 203 ALA A O 1
ATOM 1710 N N . ASP A 1 204 ? 18.966 1.071 -19.230 1.00 96.94 204 ASP A N 1
ATOM 1711 C CA . ASP A 1 204 ? 20.432 1.046 -19.385 1.00 96.94 204 ASP A CA 1
ATOM 1712 C C . ASP A 1 204 ? 21.015 2.391 -19.851 1.00 96.94 204 ASP A C 1
ATOM 1714 O O . ASP A 1 204 ? 22.135 2.773 -19.500 1.00 96.94 204 ASP A O 1
ATOM 1718 N N . LYS A 1 205 ? 20.240 3.146 -20.637 1.00 97.25 205 LYS A N 1
ATOM 1719 C CA . LYS A 1 205 ? 20.614 4.472 -21.159 1.00 97.25 205 LYS A CA 1
ATOM 1720 C C . LYS A 1 205 ? 20.262 5.612 -20.203 1.00 97.25 205 LYS A C 1
ATOM 1722 O O . LYS A 1 205 ? 20.549 6.768 -20.512 1.00 97.25 205 LYS A O 1
ATOM 1727 N N . SER A 1 206 ? 19.621 5.310 -19.078 1.00 96.50 206 SER A N 1
ATOM 1728 C CA . SER A 1 206 ? 19.182 6.307 -18.112 1.00 96.50 206 SER A CA 1
ATOM 1729 C C . SER A 1 206 ? 20.331 6.834 -17.250 1.00 96.50 206 SER A C 1
ATOM 1731 O O . SER A 1 206 ? 21.332 6.163 -16.968 1.00 96.50 206 SER A O 1
ATOM 1733 N N . GLU A 1 207 ? 20.164 8.063 -16.773 1.00 95.69 207 GLU A N 1
ATOM 1734 C CA . GLU A 1 207 ? 21.019 8.655 -15.744 1.00 95.69 207 GLU A CA 1
ATOM 1735 C C . GLU A 1 207 ? 20.736 8.089 -14.342 1.00 95.69 207 GLU A C 1
ATOM 1737 O O . GLU A 1 207 ? 21.630 8.086 -13.496 1.00 95.69 207 GLU A O 1
ATOM 1742 N N . TYR A 1 208 ? 19.544 7.524 -14.133 1.00 97.69 208 TYR A N 1
ATOM 1743 C CA . TYR A 1 208 ? 19.092 6.931 -12.877 1.00 97.69 208 TYR A CA 1
ATOM 1744 C C . TYR A 1 208 ? 19.872 5.663 -12.523 1.00 97.69 208 TYR A C 1
ATOM 1746 O O . TYR A 1 208 ? 19.915 4.695 -13.285 1.00 97.69 208 TYR A O 1
ATOM 1754 N N . ARG A 1 209 ? 20.536 5.684 -11.365 1.00 97.62 209 ARG A N 1
ATOM 1755 C CA . ARG A 1 209 ? 21.425 4.612 -10.910 1.00 97.62 209 ARG A CA 1
ATOM 1756 C C . ARG A 1 209 ? 20.649 3.349 -10.537 1.00 97.62 209 ARG A C 1
ATOM 1758 O O . ARG A 1 209 ? 20.969 2.287 -11.059 1.00 97.62 209 ARG A O 1
ATOM 1765 N N . TYR A 1 210 ? 19.660 3.461 -9.658 1.00 98.31 210 TYR A N 1
ATOM 1766 C CA . TYR A 1 210 ? 18.880 2.326 -9.170 1.00 98.31 210 TYR A CA 1
ATOM 1767 C C . TYR A 1 210 ? 17.999 1.736 -10.269 1.00 98.31 210 TYR A C 1
ATOM 1769 O O . TYR A 1 210 ? 17.768 0.529 -10.279 1.00 98.31 210 TYR A O 1
ATOM 1777 N N . LEU A 1 211 ? 17.566 2.552 -11.237 1.00 98.62 211 LEU A N 1
ATOM 1778 C CA . LEU A 1 211 ? 16.867 2.051 -12.421 1.00 98.62 211 LEU A CA 1
ATOM 1779 C C . LEU A 1 211 ? 17.737 1.079 -13.232 1.00 98.62 211 LEU A C 1
ATOM 1781 O O . LEU A 1 211 ? 17.256 0.018 -13.624 1.00 98.62 211 LEU A O 1
ATOM 1785 N N . LYS A 1 212 ? 19.017 1.412 -13.439 1.00 98.62 212 LYS A N 1
ATOM 1786 C CA . LYS A 1 212 ? 19.979 0.522 -14.110 1.00 98.62 212 LYS A CA 1
ATOM 1787 C C . LYS A 1 212 ? 20.258 -0.737 -13.298 1.00 98.62 212 LYS A C 1
ATOM 1789 O O . LYS A 1 212 ? 20.206 -1.828 -13.850 1.00 98.62 212 LYS A O 1
ATOM 1794 N N . GLU A 1 213 ? 20.490 -0.595 -11.992 1.00 98.38 213 GLU A N 1
ATOM 1795 C CA . GLU A 1 213 ? 20.728 -1.742 -11.102 1.00 98.38 213 GLU A CA 1
ATOM 1796 C C . GLU A 1 213 ? 19.546 -2.736 -11.144 1.00 98.38 213 GLU A C 1
ATOM 1798 O O . GLU A 1 213 ? 19.759 -3.935 -11.309 1.00 98.38 213 GLU A O 1
ATOM 1803 N N . ASN A 1 214 ? 18.298 -2.247 -11.122 1.00 98.44 214 ASN A N 1
ATOM 1804 C CA . ASN A 1 214 ? 17.106 -3.098 -11.247 1.00 98.44 214 ASN A CA 1
ATOM 1805 C C . ASN A 1 214 ? 16.983 -3.753 -12.634 1.00 98.44 214 ASN A C 1
ATOM 1807 O O . ASN A 1 214 ? 16.582 -4.912 -12.729 1.00 98.44 214 ASN A O 1
ATOM 1811 N N . ALA A 1 215 ? 17.327 -3.043 -13.713 1.00 98.56 215 ALA A N 1
ATOM 1812 C CA . ALA A 1 215 ? 17.324 -3.622 -15.056 1.00 98.56 215 ALA A CA 1
ATOM 1813 C C . ALA A 1 215 ? 18.336 -4.775 -15.174 1.00 98.56 215 ALA A C 1
ATOM 1815 O O . ALA A 1 215 ? 18.005 -5.842 -15.691 1.00 98.56 215 ALA A O 1
ATOM 1816 N N . GLU A 1 216 ? 19.543 -4.596 -14.630 1.00 98.12 216 GLU A N 1
ATOM 1817 C CA . GLU A 1 216 ? 20.568 -5.643 -14.571 1.00 98.12 216 GLU A CA 1
ATOM 1818 C C . GLU A 1 216 ? 20.112 -6.862 -13.754 1.00 98.12 216 GLU A C 1
ATOM 1820 O O . GLU A 1 216 ? 20.386 -7.999 -14.139 1.00 98.12 216 GLU A O 1
ATOM 1825 N N . GLU A 1 217 ? 19.430 -6.654 -12.626 1.00 98.19 217 GLU A N 1
ATOM 1826 C CA . GLU A 1 217 ? 18.884 -7.739 -11.801 1.00 98.19 217 GLU A CA 1
ATOM 1827 C C . GLU A 1 217 ? 17.797 -8.533 -12.525 1.00 98.19 217 GLU A C 1
ATOM 1829 O O . GLU A 1 217 ? 17.854 -9.763 -12.546 1.00 98.19 217 GLU A O 1
ATOM 1834 N N . ILE A 1 218 ? 16.854 -7.851 -13.178 1.00 98.31 218 ILE A N 1
ATOM 1835 C CA . ILE A 1 218 ? 15.796 -8.508 -13.956 1.00 98.31 218 ILE A CA 1
ATOM 1836 C C . ILE A 1 218 ? 16.401 -9.333 -15.095 1.00 98.31 218 ILE A C 1
ATOM 1838 O O . ILE A 1 218 ? 16.007 -10.482 -15.288 1.00 98.31 218 ILE A O 1
ATOM 1842 N N . ARG A 1 219 ? 17.411 -8.807 -15.802 1.00 97.75 219 ARG A N 1
ATOM 1843 C CA . ARG A 1 219 ? 18.118 -9.567 -16.846 1.00 97.75 219 ARG A CA 1
ATOM 1844 C C . ARG A 1 219 ? 18.748 -10.849 -16.301 1.00 97.75 219 ARG A C 1
ATOM 1846 O O . ARG A 1 219 ? 18.574 -11.893 -16.914 1.00 97.75 219 ARG A O 1
ATOM 1853 N N . LYS A 1 220 ? 19.393 -10.801 -15.129 1.00 97.19 220 LYS A N 1
ATOM 1854 C CA . LYS A 1 220 ? 19.959 -11.999 -14.473 1.00 97.19 220 LYS A CA 1
ATOM 1855 C C . LYS A 1 220 ? 18.899 -13.036 -14.099 1.00 97.19 220 LYS A C 1
ATOM 1857 O O . LYS A 1 220 ? 19.218 -14.214 -14.039 1.00 97.19 220 LYS A O 1
ATOM 1862 N N . ILE A 1 221 ? 17.666 -12.613 -13.809 1.00 95.44 221 ILE A N 1
ATOM 1863 C CA . ILE A 1 221 ? 16.548 -13.525 -13.512 1.00 95.44 221 ILE A CA 1
ATOM 1864 C C . ILE A 1 221 ? 15.996 -14.173 -14.795 1.00 95.44 221 ILE A C 1
ATOM 1866 O O . ILE A 1 221 ? 15.444 -15.269 -14.738 1.00 95.44 221 ILE A O 1
ATOM 1870 N N . MET A 1 222 ? 16.125 -13.504 -15.944 1.00 93.00 222 MET A N 1
ATOM 1871 C CA . MET A 1 222 ? 15.653 -13.998 -17.244 1.00 93.00 222 MET A CA 1
ATOM 1872 C C . MET A 1 222 ? 16.610 -15.000 -17.919 1.00 93.00 222 MET A C 1
ATOM 1874 O O . MET A 1 222 ? 16.184 -15.670 -18.862 1.00 93.00 222 MET A O 1
ATOM 1878 N N . GLU A 1 223 ? 17.870 -15.080 -17.474 1.00 87.62 223 GLU A N 1
ATOM 1879 C CA . GLU A 1 223 ? 18.896 -16.039 -17.936 1.00 87.62 223 GLU A CA 1
ATOM 1880 C C . GLU A 1 223 ? 18.674 -17.467 -17.404 1.00 87.62 223 GLU A C 1
ATOM 1882 O O . GLU A 1 223 ? 18.834 -18.415 -18.213 1.00 87.62 223 GLU A O 1
#